Protein AF-A0AAW8NIT1-F1 (afdb_monomer)

Organism: Pseudarthrobacter oxydans (NCBI:txid1671)

InterPro domains:
  IPR025402 DNA mimic protein DMP19, C-terminal [PF14300] (41-161)

Foldseek 3Di:
DPPPAAAQEAAPVQLPDDLLSRLVRLLVLVVVLVVLVDDCSLHHLLSQLSNLLVVCVVQCVVQRVLSVVVPDPDCVVSLVSPLCNCVLLVVVVVNVLSVQLVVLQVPDDPVLNVQLNVVDDPVPDPDRDPSSVSRVVSSVVVVVVCVPGVVSNSSSCSSSPTPRYHYHHPVCSNVVSVVSSVPDPCSVVSVVVVVVVVVVD

Radius of gyration: 19.29 Å; Cα contacts (8 Å, |Δi|>4): 205; chains: 1; bounding box: 45×33×56 Å

Nearest PDB structures (foldseek):
  8dck-assembly1_B  TM=1.694E-01  e=2.704E+00  Escherichia coli CFT073

Sequence (201 aa):
MITSQQPVVLTSSSIDSTDEDVVEANVGIVDAMHAALLRTEEMSPVAVRSYYVDFYLAQALEGGFAQYVFTAFDRSETDTLVREGMAGMGAPAHLDLFNRAVEAFDDLSEEDEERYLDGGLDEDSEEIPDGVLRMEELDGEFEELLERENITALNAAWLRSQAELLVLDDEEVGAYIERRASMISDLQERQAQADTEMIGA

Structure (mmCIF, N/CA/C/O backbone):
data_AF-A0AAW8NIT1-F1
#
_entry.id   AF-A0AAW8NIT1-F1
#
loop_
_atom_site.group_PDB
_atom_site.id
_atom_site.type_symbol
_atom_site.label_atom_id
_atom_site.label_alt_id
_atom_site.label_comp_id
_atom_site.label_asym_id
_atom_site.label_entity_id
_atom_site.label_seq_id
_atom_site.pdbx_PDB_ins_code
_atom_site.Cartn_x
_atom_site.Cartn_y
_atom_site.Cartn_z
_atom_site.occupancy
_atom_site.B_iso_or_equiv
_atom_site.auth_seq_id
_atom_site.auth_comp_id
_atom_site.auth_asym_id
_atom_site.auth_atom_id
_atom_site.pdbx_PDB_model_num
ATOM 1 N N . MET A 1 1 ? 2.872 -11.991 26.328 1.00 34.69 1 MET A N 1
ATOM 2 C CA . MET A 1 1 ? 2.644 -11.386 25.004 1.00 34.69 1 MET A CA 1
ATOM 3 C C . MET A 1 1 ? 1.243 -11.753 24.582 1.00 34.69 1 MET A C 1
ATOM 5 O O . MET A 1 1 ? 0.981 -12.938 24.425 1.00 34.69 1 MET A O 1
ATOM 9 N N . ILE A 1 2 ? 0.332 -10.788 24.495 1.00 35.06 2 ILE A N 1
ATOM 10 C CA . ILE A 1 2 ? -0.936 -11.030 23.809 1.00 35.06 2 ILE A CA 1
ATOM 11 C C . ILE A 1 2 ?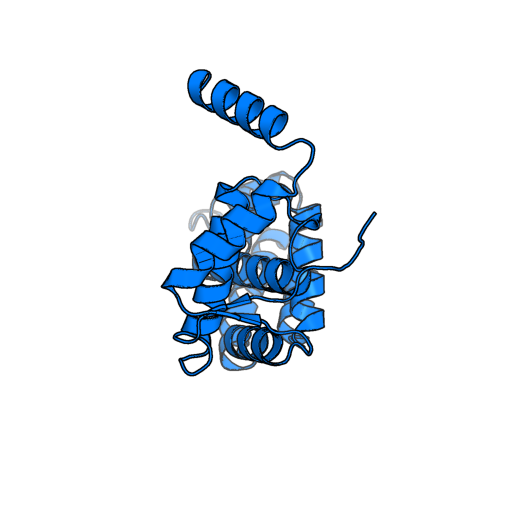 -0.644 -10.777 22.329 1.00 35.06 2 ILE A C 1
ATOM 13 O O . ILE A 1 2 ? -0.678 -9.648 21.864 1.00 35.06 2 ILE A O 1
ATOM 17 N N . THR A 1 3 ? -0.257 -11.837 21.625 1.00 44.44 3 THR A N 1
ATOM 18 C CA . THR A 1 3 ? -0.141 -11.904 20.162 1.00 44.44 3 THR A CA 1
ATOM 19 C C . THR A 1 3 ? -1.527 -12.108 19.544 1.00 44.44 3 THR A C 1
ATOM 21 O O . THR A 1 3 ? -1.753 -13.066 18.812 1.00 44.44 3 THR A O 1
ATOM 24 N N . SER A 1 4 ? -2.494 -11.253 19.884 1.00 53.34 4 SER A N 1
ATOM 25 C CA . SER A 1 4 ? -3.712 -11.132 19.081 1.00 53.34 4 SER A CA 1
ATOM 26 C C . SER A 1 4 ? -3.465 -9.989 18.107 1.00 53.34 4 SER A C 1
ATOM 28 O O . SER A 1 4 ? -3.447 -8.829 18.528 1.00 53.34 4 SER A O 1
ATOM 30 N N . GLN A 1 5 ? -3.202 -10.319 16.841 1.00 67.38 5 GLN A N 1
ATOM 31 C CA . GLN A 1 5 ? -3.161 -9.322 15.770 1.00 67.38 5 GLN A CA 1
ATOM 32 C C . GLN A 1 5 ? -4.441 -8.482 15.842 1.00 67.38 5 GLN A C 1
ATOM 34 O O . GLN A 1 5 ? -5.509 -9.013 16.157 1.00 67.38 5 GLN A O 1
ATOM 39 N N . GLN A 1 6 ? -4.323 -7.163 15.671 1.00 86.69 6 GLN A N 1
ATOM 40 C CA . GLN A 1 6 ? -5.506 -6.308 15.741 1.00 86.69 6 GLN A CA 1
ATOM 41 C C . GLN A 1 6 ? -6.478 -6.664 14.610 1.00 86.69 6 GLN A C 1
ATOM 43 O O . GLN A 1 6 ? -6.021 -7.044 13.529 1.00 86.69 6 GLN A O 1
ATOM 48 N N . PRO A 1 7 ? -7.795 -6.513 14.821 1.00 94.19 7 PRO A N 1
ATOM 49 C CA . PRO A 1 7 ? -8.739 -6.581 13.717 1.00 94.19 7 PRO A CA 1
ATOM 50 C C . PRO A 1 7 ? -8.492 -5.433 12.732 1.00 94.19 7 PRO A C 1
ATOM 52 O O . PRO A 1 7 ? -7.964 -4.382 13.106 1.00 94.19 7 PRO A O 1
ATOM 55 N N . VAL A 1 8 ? -8.914 -5.613 11.479 1.00 96.75 8 VAL A N 1
ATOM 56 C CA . VAL A 1 8 ? -9.143 -4.463 10.593 1.00 96.75 8 VAL A CA 1
ATOM 57 C C . VAL A 1 8 ? -10.265 -3.621 11.192 1.00 96.75 8 VAL A C 1
ATOM 59 O O . VAL A 1 8 ? -11.245 -4.171 11.698 1.00 96.75 8 VAL A O 1
ATOM 62 N N . VAL A 1 9 ? -10.100 -2.303 11.148 1.00 97.25 9 VAL A N 1
ATOM 63 C CA . VAL A 1 9 ? -11.102 -1.342 11.604 1.00 97.25 9 VAL A CA 1
ATOM 64 C C . VAL A 1 9 ? -11.568 -0.541 10.398 1.00 97.25 9 VAL A C 1
ATOM 66 O O . VAL A 1 9 ? -10.736 -0.031 9.658 1.00 97.25 9 VAL A O 1
ATOM 69 N N . LEU A 1 10 ? -12.880 -0.438 10.212 1.00 97.44 10 LEU A N 1
ATOM 70 C CA . LEU A 1 10 ? -13.512 0.454 9.239 1.00 97.44 10 LEU A CA 1
ATOM 71 C C . LEU A 1 10 ? -14.583 1.290 9.940 1.00 97.44 10 LEU A C 1
ATOM 73 O O . LEU A 1 10 ? -15.049 0.932 11.028 1.00 97.44 10 LEU A O 1
ATOM 77 N N . THR A 1 11 ? -14.987 2.390 9.313 1.00 96.25 11 THR A N 1
ATOM 78 C CA . THR A 1 11 ? -16.105 3.196 9.800 1.00 96.25 11 THR A CA 1
ATOM 79 C C . THR A 1 11 ? -17.434 2.660 9.273 1.00 96.25 11 THR A C 1
ATOM 81 O O . THR A 1 11 ? -17.515 2.072 8.191 1.00 96.25 11 THR A O 1
ATOM 84 N N . SER A 1 12 ? -18.506 2.868 10.035 1.00 94.62 12 SER A N 1
ATOM 85 C CA . SER A 1 12 ? -19.871 2.568 9.597 1.00 94.62 12 SER A CA 1
ATOM 86 C C . SER A 1 12 ? -20.264 3.389 8.363 1.00 94.62 12 SER A C 1
ATOM 88 O O . SER A 1 12 ? -21.031 2.907 7.533 1.00 94.62 12 SER A O 1
ATOM 90 N N . SER A 1 13 ? -19.689 4.584 8.200 1.00 93.12 13 SER A N 1
ATOM 91 C CA . SER A 1 13 ? -19.844 5.435 7.020 1.00 93.12 13 SER A CA 1
ATOM 92 C C . SER A 1 13 ? -19.165 4.877 5.763 1.00 93.12 13 SER A C 1
ATOM 94 O O . SER A 1 13 ? -19.733 4.999 4.679 1.00 93.12 13 SER A O 1
ATOM 96 N N . SER A 1 14 ? -17.994 4.238 5.883 1.00 93.12 14 SER A N 1
ATOM 97 C CA . SER A 1 14 ? -17.235 3.768 4.718 1.00 93.12 14 SER A CA 1
ATOM 98 C C . SER A 1 14 ? -17.672 2.394 4.228 1.00 93.12 14 SER A C 1
ATOM 100 O O . SER A 1 14 ? -17.696 2.159 3.023 1.00 93.12 14 SER A O 1
ATOM 102 N N . ILE A 1 15 ? -18.071 1.484 5.127 1.00 90.50 15 ILE A N 1
ATOM 103 C CA . ILE A 1 15 ? -18.313 0.078 4.764 1.00 90.50 15 ILE A CA 1
ATOM 104 C C . ILE A 1 15 ? -19.375 -0.105 3.668 1.00 90.50 15 ILE A C 1
ATOM 106 O O . ILE A 1 15 ? -19.212 -0.978 2.810 1.00 90.50 15 ILE A O 1
ATOM 110 N N . ASP A 1 16 ? -20.405 0.744 3.670 1.00 88.19 16 ASP A N 1
ATOM 111 C CA . ASP A 1 16 ? -21.512 0.746 2.705 1.00 88.19 16 ASP A CA 1
ATOM 112 C C . ASP A 1 16 ? -21.313 1.759 1.553 1.00 88.19 16 ASP A C 1
ATOM 114 O O . ASP A 1 16 ? -22.216 1.939 0.730 1.00 88.19 16 ASP A O 1
ATOM 118 N N . SER A 1 17 ? -20.155 2.426 1.490 1.00 94.81 17 SER A N 1
ATOM 119 C CA . SER A 1 17 ? -19.821 3.415 0.459 1.00 94.81 17 SER A CA 1
ATOM 120 C C . SER A 1 17 ? -19.031 2.808 -0.712 1.00 94.81 17 SER A C 1
ATOM 122 O O . SER A 1 17 ? -19.053 1.590 -0.923 1.00 94.81 17 SER A O 1
ATOM 124 N N . THR A 1 18 ? -18.379 3.645 -1.523 1.00 97.75 18 THR A N 1
ATOM 125 C CA . THR A 1 18 ? -17.564 3.209 -2.665 1.00 97.75 18 THR A CA 1
ATOM 126 C C . THR A 1 18 ? -16.330 2.417 -2.221 1.00 97.75 18 THR A C 1
ATOM 128 O O . THR A 1 18 ? -16.017 2.307 -1.034 1.00 97.75 18 THR A O 1
ATOM 131 N N . ASP A 1 19 ? -15.644 1.789 -3.175 1.00 98.19 19 ASP A N 1
ATOM 132 C CA . ASP A 1 19 ? -14.415 1.050 -2.878 1.00 98.19 19 ASP A CA 1
ATOM 133 C C . ASP A 1 19 ? -13.282 2.005 -2.481 1.00 98.19 19 ASP A C 1
ATOM 135 O O . ASP A 1 19 ? -12.541 1.716 -1.544 1.00 98.19 19 ASP A O 1
ATOM 139 N N . GLU A 1 20 ? -13.219 3.172 -3.125 1.00 97.69 20 GLU A N 1
ATOM 140 C CA . GLU A 1 20 ? -12.301 4.261 -2.793 1.00 97.69 20 GLU A CA 1
ATOM 141 C C . GLU A 1 20 ? -12.494 4.723 -1.344 1.00 97.69 20 GLU A C 1
ATOM 143 O O . GLU A 1 20 ? -11.532 4.742 -0.584 1.00 97.69 20 GLU A O 1
ATOM 148 N N . ASP A 1 21 ? -13.738 4.983 -0.925 1.00 98.12 21 ASP A N 1
ATOM 149 C CA . ASP A 1 21 ? -14.041 5.458 0.431 1.00 98.12 21 ASP A CA 1
ATOM 150 C C . ASP A 1 21 ? -13.643 4.434 1.511 1.00 98.12 21 ASP A C 1
ATOM 152 O O . ASP A 1 21 ? -13.265 4.801 2.626 1.00 98.12 21 ASP A O 1
ATOM 156 N N . VAL A 1 22 ? -13.715 3.130 1.213 1.00 98.50 22 VAL A N 1
ATOM 157 C CA . VAL A 1 22 ? -13.261 2.080 2.142 1.00 98.50 22 VAL A CA 1
ATOM 158 C C . VAL A 1 22 ? -11.749 2.059 2.279 1.00 98.50 22 VAL A C 1
ATOM 160 O O . VAL A 1 22 ? -11.244 1.927 3.399 1.00 98.50 22 VAL A O 1
ATOM 163 N N . VAL A 1 23 ? -11.031 2.166 1.162 1.00 98.50 23 VAL A N 1
ATOM 164 C CA . VAL A 1 23 ? -9.568 2.206 1.179 1.00 98.50 23 VAL A CA 1
ATOM 165 C C . VAL A 1 23 ? -9.094 3.485 1.870 1.00 98.50 23 VAL A C 1
ATOM 167 O O . VAL A 1 23 ? -8.280 3.394 2.788 1.00 98.50 23 VAL A O 1
ATOM 170 N N . GLU A 1 24 ? -9.685 4.638 1.546 1.00 98.12 24 GLU A N 1
ATOM 171 C CA . GLU A 1 24 ? -9.391 5.928 2.182 1.00 98.12 24 GLU A CA 1
ATOM 172 C C . GLU A 1 24 ? -9.663 5.889 3.694 1.00 98.12 24 GLU A C 1
ATOM 174 O O . GLU A 1 24 ? -8.841 6.345 4.490 1.00 98.12 24 GLU A O 1
ATOM 179 N N . ALA A 1 25 ? -10.765 5.267 4.129 1.00 98.12 25 ALA A N 1
ATOM 180 C CA . ALA A 1 25 ? -11.044 5.098 5.553 1.00 98.12 25 ALA A CA 1
ATOM 181 C C . ALA A 1 25 ? -9.978 4.245 6.260 1.00 98.12 25 ALA A C 1
ATOM 183 O O . ALA A 1 25 ? -9.544 4.593 7.361 1.00 98.12 25 ALA A O 1
ATOM 184 N N . ASN A 1 26 ? -9.526 3.146 5.643 1.00 98.50 26 ASN A N 1
ATOM 185 C CA . ASN A 1 26 ? -8.420 2.356 6.187 1.00 98.50 26 ASN A CA 1
ATOM 186 C C . ASN A 1 26 ? -7.129 3.185 6.259 1.00 98.50 26 ASN A C 1
ATOM 188 O O . ASN A 1 26 ? -6.435 3.128 7.276 1.00 98.50 26 ASN A O 1
ATOM 192 N N . VAL A 1 27 ? -6.832 3.973 5.221 1.00 98.38 27 VAL A N 1
ATOM 193 C CA . VAL A 1 27 ? -5.656 4.851 5.181 1.00 98.38 27 VAL A CA 1
ATOM 194 C C . VAL A 1 27 ? -5.683 5.858 6.323 1.00 98.38 27 VAL A C 1
ATOM 196 O O . VAL A 1 27 ? -4.758 5.884 7.134 1.00 98.38 27 VAL A O 1
ATOM 199 N N . GLY A 1 28 ? -6.791 6.584 6.483 1.00 98.19 28 GLY A N 1
ATOM 200 C CA . GLY A 1 28 ? -6.950 7.555 7.563 1.00 98.19 28 GLY A CA 1
ATOM 201 C C . GLY A 1 28 ? -6.832 6.935 8.960 1.00 98.19 28 GLY A C 1
ATOM 202 O O . GLY A 1 28 ? -6.268 7.547 9.868 1.00 98.19 28 GLY A O 1
ATOM 203 N N . ILE A 1 29 ? -7.310 5.700 9.148 1.00 98.25 29 ILE A N 1
ATOM 204 C CA . ILE A 1 29 ? -7.166 4.974 10.418 1.00 98.25 29 ILE A CA 1
ATOM 205 C C . ILE A 1 29 ? -5.703 4.591 10.676 1.00 98.25 29 ILE A C 1
ATOM 207 O O . ILE A 1 29 ? -5.221 4.781 11.795 1.00 98.25 29 ILE A O 1
ATOM 211 N N . VAL A 1 30 ? -4.994 4.056 9.677 1.00 97.94 30 VAL A N 1
A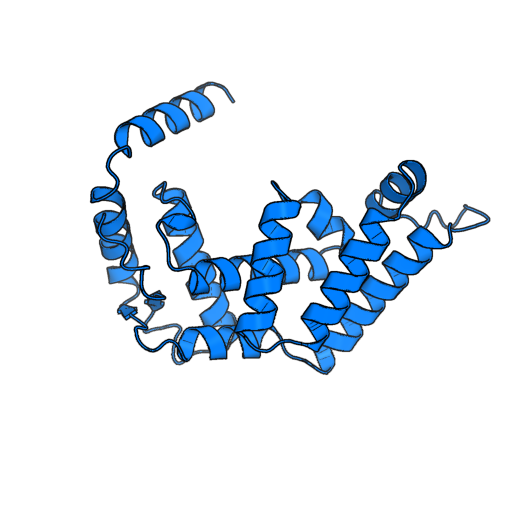TOM 212 C CA . VAL A 1 30 ? -3.577 3.677 9.803 1.00 97.94 30 VAL A CA 1
ATOM 213 C C . VAL A 1 30 ? -2.703 4.912 10.049 1.00 97.94 30 VAL A C 1
ATOM 215 O O . VAL A 1 30 ? -1.862 4.886 10.949 1.00 97.94 30 VAL A O 1
ATOM 218 N N . ASP A 1 31 ? -2.946 6.021 9.351 1.00 97.62 31 ASP A N 1
ATOM 219 C CA . ASP A 1 31 ? -2.255 7.294 9.593 1.00 97.62 31 ASP A CA 1
ATOM 220 C C . ASP A 1 31 ? -2.513 7.823 11.007 1.00 97.62 31 ASP A C 1
ATOM 222 O O . ASP A 1 31 ? -1.582 8.217 11.714 1.00 97.62 31 ASP A O 1
ATOM 226 N N . ALA A 1 32 ? -3.763 7.771 11.480 1.00 97.50 32 ALA A N 1
ATOM 227 C CA . ALA A 1 32 ? -4.097 8.168 12.845 1.00 97.50 32 ALA A CA 1
ATOM 228 C C . ALA A 1 32 ? -3.422 7.267 13.898 1.00 97.50 32 ALA A C 1
ATOM 230 O O . ALA A 1 32 ? -3.033 7.747 14.966 1.00 97.50 32 ALA A O 1
ATOM 231 N N . MET A 1 33 ? -3.237 5.973 13.611 1.00 96.50 33 MET A N 1
ATOM 232 C CA . MET A 1 33 ? -2.472 5.066 14.471 1.00 96.50 33 MET A CA 1
ATOM 233 C C . MET A 1 33 ? -0.980 5.423 14.502 1.00 96.50 33 MET A C 1
ATOM 235 O O . MET A 1 33 ? -0.401 5.463 15.590 1.00 96.50 33 MET A O 1
ATOM 239 N N . HIS A 1 34 ? -0.371 5.739 13.356 1.00 95.06 34 HIS A N 1
ATOM 240 C CA . HIS A 1 34 ? 1.013 6.223 13.301 1.00 95.06 34 HIS A CA 1
ATOM 241 C C . HIS A 1 34 ? 1.182 7.552 14.047 1.00 95.06 34 HIS A C 1
ATOM 243 O O . HIS A 1 34 ? 2.113 7.697 14.838 1.00 95.06 34 HIS A O 1
ATOM 249 N N . ALA A 1 35 ? 0.244 8.493 13.888 1.00 94.94 35 ALA A N 1
ATOM 250 C CA . ALA A 1 35 ? 0.231 9.752 14.636 1.00 94.94 35 ALA A CA 1
ATOM 251 C C . ALA A 1 35 ? 0.107 9.529 16.156 1.00 94.94 35 ALA A C 1
ATOM 253 O O . ALA A 1 35 ? 0.655 10.293 16.952 1.00 94.94 35 ALA A O 1
ATOM 254 N N . ALA A 1 36 ? -0.563 8.451 16.571 1.00 93.94 36 ALA A N 1
ATOM 255 C CA . ALA A 1 36 ? -0.624 7.992 17.958 1.00 93.94 36 ALA A CA 1
ATOM 256 C C . ALA A 1 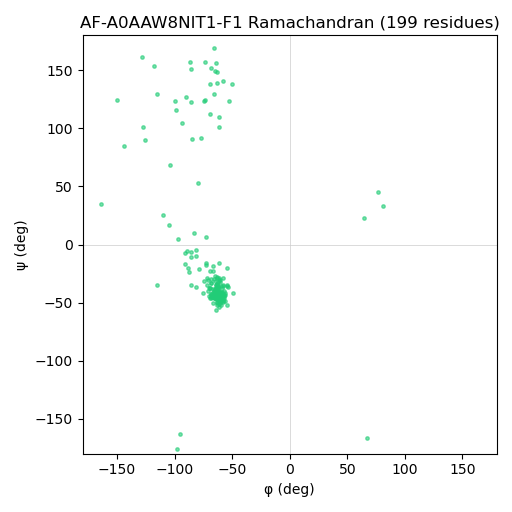36 ? 0.590 7.135 18.391 1.00 93.94 36 ALA A C 1
ATOM 258 O O . ALA A 1 36 ? 0.581 6.573 19.490 1.00 93.94 36 ALA A O 1
ATOM 259 N N . LEU A 1 37 ? 1.641 7.065 17.565 1.00 93.81 37 LEU A N 1
ATOM 260 C CA . LEU A 1 37 ? 2.910 6.361 17.792 1.00 93.81 37 LEU A CA 1
ATOM 261 C C . LEU A 1 37 ? 2.793 4.833 17.902 1.00 93.81 37 LEU A C 1
ATOM 263 O O . LEU A 1 37 ? 3.676 4.185 18.484 1.00 93.81 37 LEU A O 1
ATOM 267 N N . LEU A 1 38 ? 1.727 4.245 17.350 1.00 93.25 38 LEU A N 1
ATOM 268 C CA . LEU A 1 38 ? 1.685 2.804 17.118 1.00 93.25 38 LEU A CA 1
ATOM 269 C C . LEU A 1 38 ? 2.677 2.460 16.001 1.00 93.25 38 LEU A C 1
ATOM 271 O O . LEU A 1 38 ? 2.746 3.152 14.987 1.00 93.25 38 LEU A O 1
ATOM 275 N N . ARG A 1 39 ? 3.420 1.369 16.182 1.00 91.50 39 ARG A N 1
ATOM 276 C CA . ARG A 1 39 ? 4.243 0.778 15.120 1.00 91.50 39 ARG A CA 1
ATOM 277 C C . ARG A 1 39 ? 3.413 -0.191 14.286 1.00 91.50 39 ARG A C 1
ATOM 279 O O . ARG A 1 39 ? 2.436 -0.760 14.775 1.00 91.50 39 ARG A O 1
ATOM 286 N N . THR A 1 40 ? 3.850 -0.434 13.061 1.00 91.12 40 THR A N 1
ATOM 287 C CA . THR A 1 40 ? 3.222 -1.337 12.093 1.00 91.12 40 THR A CA 1
ATOM 288 C C . THR A 1 40 ? 2.897 -2.722 12.668 1.00 91.12 40 THR A C 1
ATOM 290 O O . THR A 1 40 ? 1.798 -3.241 12.469 1.00 91.12 40 THR A O 1
ATOM 293 N N . GLU A 1 41 ? 3.795 -3.312 13.463 1.00 90.56 41 GLU A N 1
ATOM 294 C CA . GLU A 1 41 ? 3.612 -4.647 14.060 1.00 90.56 41 GLU A CA 1
ATOM 295 C C . GLU A 1 41 ? 2.577 -4.663 15.189 1.00 90.56 41 GLU A C 1
ATOM 297 O O . GLU A 1 41 ? 2.105 -5.726 15.606 1.00 90.56 41 GLU A O 1
ATOM 302 N N . GLU A 1 42 ? 2.233 -3.487 15.710 1.00 92.12 42 GLU A N 1
ATOM 303 C CA . GLU A 1 42 ? 1.201 -3.319 16.719 1.00 92.12 42 GLU A CA 1
ATOM 304 C C . GLU A 1 42 ? -0.183 -3.193 16.084 1.00 92.12 42 GLU A C 1
ATOM 306 O O . GLU A 1 42 ? -1.154 -3.271 16.831 1.00 92.12 42 GLU A O 1
ATOM 311 N N . MET A 1 43 ? -0.300 -3.030 14.761 1.00 94.56 43 MET A N 1
ATOM 312 C CA . MET A 1 43 ? -1.554 -2.843 14.018 1.00 94.56 43 MET A CA 1
ATOM 313 C C . MET A 1 43 ? -2.072 -4.152 13.388 1.00 94.56 43 MET A C 1
ATOM 315 O O . MET A 1 43 ? -1.551 -5.243 13.627 1.00 94.56 43 MET A O 1
ATOM 319 N N . SER A 1 44 ? -3.160 -4.066 12.615 1.00 96.12 44 SER A N 1
ATOM 320 C CA . SER A 1 44 ? -3.632 -5.183 11.789 1.00 96.12 44 SER A CA 1
ATOM 321 C C . SER A 1 44 ? -2.712 -5.346 10.577 1.00 96.12 44 SER A C 1
ATOM 323 O O . SER A 1 44 ? -2.603 -4.401 9.792 1.00 96.12 44 SER A O 1
ATOM 325 N N . PRO A 1 45 ? -2.107 -6.527 10.343 1.00 96.50 45 PRO A N 1
ATOM 326 C CA . PRO A 1 45 ? -1.274 -6.737 9.160 1.00 96.50 45 PRO A CA 1
ATOM 327 C C . PRO A 1 45 ? -2.036 -6.544 7.847 1.00 96.50 45 PRO A C 1
ATOM 329 O O . PRO A 1 45 ? -1.453 -6.126 6.856 1.00 96.50 45 PRO A O 1
ATOM 332 N N . VAL A 1 46 ? -3.341 -6.836 7.823 1.00 97.88 46 VAL A N 1
ATOM 333 C CA . VAL A 1 46 ? -4.179 -6.606 6.637 1.00 97.88 46 VAL A CA 1
ATOM 334 C C . VAL A 1 46 ? -4.370 -5.110 6.391 1.00 97.88 46 VAL A C 1
ATOM 336 O O . VAL A 1 46 ? -4.178 -4.666 5.265 1.00 97.88 46 VAL A O 1
ATOM 339 N N . ALA A 1 47 ? -4.684 -4.334 7.435 1.00 98.06 47 ALA A N 1
ATOM 340 C CA . ALA A 1 47 ? -4.870 -2.883 7.318 1.00 98.06 47 ALA A CA 1
ATOM 341 C C . ALA A 1 47 ? -3.592 -2.186 6.832 1.00 98.06 47 ALA A C 1
ATOM 343 O O . ALA A 1 47 ? -3.634 -1.360 5.925 1.00 98.06 47 ALA A O 1
ATOM 344 N N . VAL A 1 48 ? -2.449 -2.587 7.393 1.00 98.19 48 VAL A N 1
ATOM 345 C CA . VAL A 1 48 ? -1.120 -2.110 6.995 1.00 98.19 48 VAL A CA 1
ATOM 346 C C . VAL A 1 48 ? -0.821 -2.449 5.537 1.00 98.19 48 VAL A C 1
ATOM 348 O O . VAL A 1 48 ? -0.431 -1.584 4.765 1.00 98.19 48 VAL A O 1
ATOM 351 N N . ARG A 1 49 ? -0.996 -3.705 5.121 1.00 98.69 49 ARG A N 1
ATOM 352 C CA . ARG A 1 49 ? -0.700 -4.102 3.737 1.00 98.69 49 ARG A CA 1
ATOM 353 C C . ARG A 1 49 ? -1.633 -3.417 2.738 1.00 98.69 49 ARG A C 1
ATOM 355 O O . ARG A 1 49 ? -1.182 -2.998 1.683 1.00 98.69 49 ARG A O 1
ATOM 362 N N . SER A 1 50 ? -2.911 -3.259 3.090 1.00 98.75 50 SER A N 1
ATOM 363 C CA . SER A 1 50 ? -3.865 -2.450 2.324 1.00 98.75 50 SER A CA 1
ATOM 364 C C .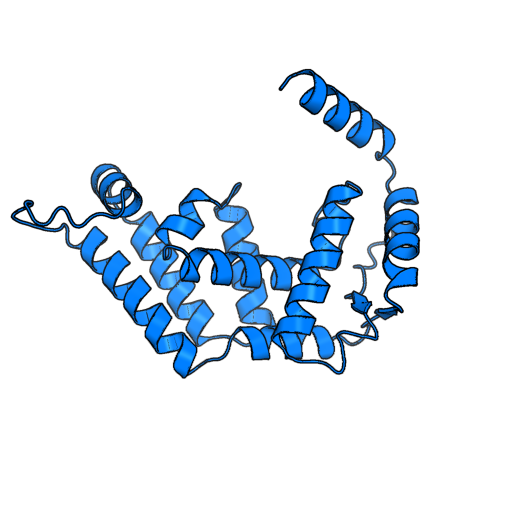 SER A 1 50 ? -3.387 -1.006 2.174 1.00 98.75 50 SER A C 1
ATOM 366 O O . SER A 1 50 ? -3.486 -0.462 1.079 1.00 98.75 50 SER A O 1
ATOM 368 N N . TYR A 1 51 ? -2.892 -0.400 3.257 1.00 98.62 51 TYR A N 1
ATOM 369 C CA . TYR A 1 51 ? -2.341 0.957 3.267 1.00 98.62 51 TYR A CA 1
ATOM 370 C C . TYR A 1 51 ? -1.147 1.086 2.321 1.00 98.62 51 TYR A C 1
ATOM 372 O O . TYR A 1 51 ? -1.117 1.988 1.497 1.00 98.62 51 TYR A O 1
ATOM 380 N N . TYR A 1 52 ? -0.194 0.153 2.374 1.00 98.62 52 TYR A N 1
ATOM 381 C CA . TYR A 1 52 ? 0.990 0.225 1.517 1.00 98.62 52 TYR A CA 1
ATOM 382 C C . TYR A 1 52 ? 0.696 -0.049 0.038 1.00 98.62 52 TYR A C 1
ATOM 384 O O . TYR A 1 52 ? 1.353 0.528 -0.823 1.00 98.62 52 TYR A O 1
ATOM 392 N N . VAL A 1 53 ? -0.301 -0.883 -0.277 1.00 98.75 53 VAL A N 1
ATOM 393 C CA . VAL A 1 53 ? -0.759 -1.047 -1.666 1.00 98.75 53 VAL A CA 1
ATOM 394 C C . VAL A 1 53 ? -1.407 0.235 -2.192 1.00 98.75 53 VAL A C 1
ATOM 396 O O . VAL A 1 53 ? -1.138 0.607 -3.331 1.00 98.75 53 VAL A O 1
ATOM 399 N N . ASP A 1 54 ? -2.213 0.923 -1.378 1.00 98.69 54 ASP A N 1
ATOM 400 C CA . ASP A 1 54 ? -2.785 2.224 -1.749 1.00 98.69 54 ASP A CA 1
ATOM 401 C C . ASP A 1 54 ? -1.702 3.302 -1.904 1.00 98.69 54 ASP A C 1
ATOM 403 O O . ASP A 1 54 ? -1.680 4.010 -2.905 1.00 98.69 54 ASP A O 1
ATOM 407 N N . PHE A 1 55 ? -0.728 3.343 -0.989 1.00 98.44 55 PHE A N 1
ATOM 408 C CA . PHE A 1 55 ? 0.455 4.196 -1.105 1.00 98.44 55 PHE A CA 1
ATOM 409 C C . PHE A 1 55 ? 1.189 3.971 -2.433 1.00 98.44 55 PHE A C 1
ATOM 411 O O . PHE A 1 55 ? 1.425 4.930 -3.165 1.00 98.44 55 PHE A O 1
ATOM 418 N N . TYR A 1 56 ? 1.512 2.717 -2.774 1.00 98.56 56 TYR A N 1
ATOM 419 C CA . TYR A 1 56 ? 2.158 2.388 -4.047 1.00 98.56 56 TYR A CA 1
ATOM 420 C C . TYR A 1 56 ? 1.321 2.862 -5.240 1.00 98.56 56 TYR A C 1
ATOM 422 O O . TYR A 1 56 ? 1.852 3.526 -6.126 1.00 98.56 56 TYR A O 1
ATOM 430 N N . LEU A 1 57 ? 0.017 2.566 -5.239 1.00 98.12 57 LEU A N 1
ATOM 431 C CA . LEU A 1 57 ? -0.906 2.984 -6.292 1.00 98.12 57 LEU A CA 1
ATOM 432 C C . LEU A 1 57 ? -0.922 4.509 -6.456 1.00 98.12 57 LEU A C 1
ATOM 434 O O . LEU A 1 57 ? -0.824 4.996 -7.578 1.00 98.12 57 LEU A O 1
ATOM 438 N N . ALA A 1 58 ? -1.008 5.257 -5.356 1.00 97.88 58 ALA A N 1
ATOM 439 C CA . ALA A 1 58 ? -1.011 6.714 -5.374 1.00 97.88 58 ALA A CA 1
ATOM 440 C C . ALA A 1 58 ? 0.296 7.283 -5.947 1.00 97.88 58 ALA A C 1
ATOM 442 O O . ALA A 1 58 ? 0.246 8.167 -6.799 1.00 97.88 58 ALA A O 1
ATOM 443 N N . GLN A 1 59 ? 1.453 6.748 -5.539 1.00 97.81 59 GLN A N 1
ATOM 444 C CA . GLN A 1 59 ? 2.745 7.192 -6.071 1.00 97.81 59 GLN A CA 1
ATOM 445 C C . GLN A 1 59 ? 2.903 6.851 -7.558 1.00 97.81 59 GLN A C 1
ATOM 447 O O . GLN A 1 59 ? 3.296 7.711 -8.344 1.00 97.81 59 GLN A O 1
ATOM 452 N N . ALA A 1 60 ? 2.541 5.628 -7.955 1.00 96.88 60 ALA A N 1
ATOM 453 C CA . ALA A 1 60 ? 2.614 5.188 -9.345 1.00 96.88 60 ALA A CA 1
ATOM 454 C C . ALA A 1 60 ? 1.705 6.018 -10.267 1.00 96.88 60 ALA A C 1
ATOM 456 O O . ALA A 1 60 ? 2.088 6.338 -11.387 1.00 96.88 60 ALA A O 1
ATOM 457 N N . LEU A 1 61 ? 0.527 6.427 -9.788 1.00 95.88 61 LEU A N 1
ATOM 458 C CA . LEU A 1 61 ? -0.368 7.323 -10.525 1.00 95.88 61 LEU A CA 1
ATOM 459 C C . LEU A 1 61 ? 0.141 8.770 -10.608 1.00 95.88 61 LEU A C 1
ATOM 461 O O . LEU A 1 61 ? -0.209 9.479 -11.549 1.00 95.88 61 LEU A O 1
ATOM 465 N N . GLU A 1 62 ? 0.908 9.232 -9.620 1.00 95.62 62 GLU A N 1
ATOM 466 C CA . GLU A 1 62 ? 1.423 10.605 -9.581 1.00 95.62 62 GLU A CA 1
ATOM 467 C C . GLU A 1 62 ? 2.675 10.789 -10.450 1.00 95.62 62 GLU A C 1
ATOM 469 O O . GLU A 1 62 ? 2.818 11.828 -11.097 1.00 95.62 62 GLU A O 1
ATOM 474 N N . GLY A 1 63 ? 3.558 9.789 -10.506 1.00 93.62 63 GLY A N 1
ATOM 475 C CA . GLY A 1 63 ? 4.808 9.887 -11.265 1.00 93.62 63 GLY A CA 1
ATOM 476 C C . GLY A 1 63 ? 5.491 8.550 -11.540 1.00 93.62 63 GLY A C 1
ATOM 477 O O . GLY A 1 63 ? 6.718 8.475 -11.512 1.00 93.62 63 GLY A O 1
ATOM 478 N N . GLY A 1 64 ? 4.707 7.493 -11.763 1.00 95.69 64 GLY A N 1
ATOM 479 C CA . GLY A 1 64 ? 5.219 6.171 -12.116 1.00 95.69 64 GLY A CA 1
ATOM 480 C C . GLY A 1 64 ? 6.002 5.494 -10.993 1.00 95.69 64 GLY A C 1
ATOM 481 O O . GLY A 1 64 ? 5.981 5.896 -9.821 1.00 95.69 64 GLY A O 1
ATOM 482 N N . PHE A 1 65 ? 6.715 4.429 -11.347 1.00 97.12 65 PHE A N 1
ATOM 483 C CA . PHE A 1 65 ? 7.537 3.691 -10.396 1.00 97.12 65 PHE A CA 1
ATOM 484 C C . PHE A 1 65 ? 8.680 4.550 -9.823 1.00 97.12 65 PHE A C 1
ATOM 486 O O . PHE A 1 65 ? 9.048 4.367 -8.661 1.00 97.12 65 PHE A O 1
ATOM 493 N N . ALA A 1 66 ? 9.177 5.544 -10.569 1.00 95.94 66 ALA A N 1
ATOM 494 C CA . ALA A 1 66 ? 10.151 6.529 -10.090 1.00 95.94 66 ALA A CA 1
ATOM 495 C C . ALA A 1 66 ? 9.659 7.286 -8.841 1.00 95.94 66 ALA A C 1
ATOM 497 O O . ALA A 1 66 ? 10.361 7.344 -7.828 1.00 95.94 66 ALA A O 1
ATOM 498 N N . GLN A 1 67 ? 8.425 7.803 -8.873 1.00 96.56 67 GLN A N 1
ATOM 499 C CA . GLN A 1 67 ? 7.815 8.500 -7.736 1.00 96.56 67 GLN A CA 1
ATOM 500 C C . GLN A 1 67 ? 7.651 7.577 -6.518 1.00 96.56 67 GLN A C 1
ATOM 502 O O . GLN A 1 67 ? 7.858 8.000 -5.378 1.00 96.56 67 GLN A O 1
ATOM 507 N N . TYR A 1 68 ? 7.326 6.300 -6.743 1.00 98.00 68 TYR A N 1
ATOM 508 C CA . TYR A 1 68 ? 7.274 5.300 -5.675 1.00 98.00 68 TYR A CA 1
ATOM 509 C C . TYR A 1 68 ? 8.645 5.078 -5.025 1.00 98.00 68 TYR A C 1
ATOM 511 O O . TYR A 1 68 ? 8.753 5.143 -3.799 1.00 98.00 68 TYR A O 1
ATOM 519 N N . VAL A 1 69 ? 9.689 4.853 -5.830 1.00 96.38 69 VAL A N 1
ATOM 520 C CA . VAL A 1 69 ? 11.057 4.640 -5.336 1.00 96.38 69 VAL A CA 1
ATOM 521 C C . VAL A 1 69 ? 11.542 5.839 -4.527 1.00 96.38 69 VAL A C 1
ATOM 523 O O . VAL A 1 69 ? 12.116 5.655 -3.455 1.00 96.38 69 VAL A O 1
ATOM 526 N N . PHE A 1 70 ? 11.287 7.055 -5.012 1.00 94.12 70 PHE A N 1
ATOM 527 C CA . PHE A 1 70 ? 11.715 8.278 -4.342 1.00 94.12 70 PHE A CA 1
ATOM 528 C C . PHE A 1 70 ? 11.030 8.477 -2.980 1.00 94.12 70 PHE A C 1
ATOM 530 O O . PHE A 1 70 ? 11.658 8.931 -2.022 1.00 94.12 70 PHE A O 1
ATOM 537 N N . THR A 1 71 ? 9.743 8.135 -2.881 1.00 94.94 71 THR A N 1
ATOM 538 C CA . THR A 1 71 ? 8.939 8.385 -1.674 1.00 94.94 71 THR A CA 1
ATOM 539 C C . THR A 1 71 ? 9.034 7.259 -0.637 1.00 94.94 71 THR A C 1
ATOM 541 O O . THR A 1 71 ? 8.803 7.489 0.553 1.00 94.94 71 THR A O 1
ATOM 544 N N . ALA A 1 72 ? 9.371 6.033 -1.043 1.00 94.75 72 ALA A N 1
ATOM 545 C CA . ALA A 1 72 ? 9.460 4.895 -0.133 1.00 94.75 72 ALA A CA 1
ATOM 546 C C . ALA A 1 72 ? 10.649 5.030 0.843 1.00 94.75 72 ALA A C 1
ATOM 548 O O . ALA A 1 72 ? 11.809 4.931 0.455 1.00 94.75 72 ALA A O 1
ATOM 549 N N . PHE A 1 73 ? 10.366 5.206 2.140 1.00 86.69 73 PHE A N 1
ATOM 550 C CA . PHE A 1 73 ? 11.395 5.409 3.173 1.00 86.69 73 PHE A CA 1
ATOM 551 C C . PHE A 1 73 ? 12.333 4.199 3.358 1.00 86.69 73 PHE A C 1
ATOM 553 O O . PHE A 1 73 ? 13.551 4.359 3.409 1.00 86.69 73 PHE A O 1
ATOM 560 N N . ASP A 1 74 ? 11.770 2.989 3.442 1.00 92.25 74 ASP A N 1
ATOM 561 C CA . ASP A 1 74 ? 12.499 1.715 3.388 1.00 92.25 74 ASP A CA 1
ATOM 562 C C . ASP A 1 74 ? 11.873 0.871 2.277 1.00 92.25 74 ASP A C 1
ATOM 564 O O . ASP A 1 74 ? 10.893 0.152 2.498 1.00 92.25 74 ASP A O 1
ATOM 568 N N . ARG A 1 75 ? 12.391 1.010 1.051 1.00 94.38 75 ARG A N 1
ATOM 569 C CA . ARG A 1 75 ? 11.834 0.338 -0.131 1.00 94.38 75 ARG A CA 1
ATOM 570 C C . ARG A 1 75 ? 11.802 -1.183 0.024 1.00 94.38 75 ARG A C 1
ATOM 572 O O . ARG A 1 75 ? 10.835 -1.802 -0.388 1.00 94.38 75 ARG A O 1
ATOM 579 N N . SER A 1 76 ? 12.788 -1.793 0.680 1.00 94.94 76 SER A N 1
ATOM 580 C CA . SER A 1 76 ? 12.824 -3.253 0.857 1.00 94.94 76 SER A CA 1
ATOM 581 C C . SER A 1 76 ? 11.666 -3.755 1.730 1.00 94.94 76 SER A C 1
ATOM 583 O O . SER A 1 76 ? 10.964 -4.717 1.383 1.00 94.94 76 SER A O 1
ATOM 585 N N . GLU A 1 77 ? 11.429 -3.083 2.859 1.00 95.56 77 GLU A N 1
ATOM 586 C CA . GLU A 1 77 ? 10.296 -3.397 3.731 1.00 95.56 77 GLU A CA 1
ATOM 587 C C . GLU A 1 77 ? 8.959 -3.030 3.068 1.00 95.56 77 GLU A C 1
ATOM 589 O O . GLU A 1 77 ? 8.027 -3.840 3.055 1.00 95.56 77 GLU A O 1
ATOM 594 N N . THR A 1 78 ? 8.889 -1.854 2.441 1.00 97.31 78 THR A N 1
ATOM 595 C CA . THR A 1 78 ? 7.693 -1.356 1.746 1.00 97.31 78 THR A CA 1
ATOM 596 C C . THR A 1 78 ? 7.281 -2.297 0.614 1.00 97.31 78 THR A C 1
ATOM 598 O O . THR A 1 78 ? 6.130 -2.731 0.574 1.00 97.31 78 THR A O 1
ATOM 601 N N . ASP A 1 79 ? 8.219 -2.726 -0.235 1.00 98.50 79 ASP A N 1
ATOM 602 C CA . ASP A 1 79 ? 7.966 -3.680 -1.315 1.00 98.50 79 ASP A CA 1
ATOM 603 C C . ASP A 1 79 ? 7.412 -5.004 -0.779 1.00 98.50 79 ASP A C 1
ATOM 605 O O . ASP A 1 79 ? 6.561 -5.640 -1.403 1.00 98.50 79 ASP A O 1
ATOM 609 N N . THR A 1 80 ? 7.904 -5.459 0.378 1.00 98.38 80 THR A N 1
ATOM 610 C CA . THR A 1 80 ? 7.405 -6.683 1.013 1.00 98.38 80 THR A CA 1
ATOM 611 C C . THR A 1 80 ? 5.938 -6.522 1.406 1.00 98.38 80 THR A C 1
ATOM 613 O O . THR A 1 80 ? 5.122 -7.395 1.100 1.00 98.38 80 THR A O 1
ATOM 616 N N . LEU A 1 81 ? 5.576 -5.393 2.018 1.00 98.38 81 LEU A N 1
ATOM 617 C CA . LEU A 1 81 ? 4.199 -5.095 2.415 1.00 98.38 81 LEU A CA 1
ATOM 618 C C . LEU A 1 81 ? 3.270 -4.935 1.203 1.00 98.38 81 LEU A C 1
ATOM 620 O O . LEU A 1 81 ? 2.160 -5.473 1.225 1.00 98.38 81 LEU A O 1
ATOM 624 N N . VAL A 1 82 ? 3.739 -4.287 0.130 1.00 98.69 82 VAL A N 1
ATOM 625 C CA . VAL A 1 82 ? 3.014 -4.169 -1.146 1.00 98.69 82 VAL A CA 1
ATOM 626 C C . VAL A 1 82 ? 2.756 -5.552 -1.749 1.00 98.69 82 VAL A C 1
ATOM 628 O O . VAL A 1 82 ? 1.606 -5.891 -2.037 1.00 98.69 82 VAL A O 1
ATOM 631 N N . ARG A 1 83 ? 3.786 -6.406 -1.863 1.00 98.81 83 ARG A N 1
ATOM 632 C CA . ARG A 1 83 ? 3.645 -7.771 -2.408 1.00 98.81 83 ARG A CA 1
ATOM 633 C C . ARG A 1 83 ? 2.670 -8.617 -1.603 1.00 98.81 83 ARG A C 1
ATOM 635 O O . ARG A 1 83 ? 1.800 -9.276 -2.172 1.00 98.81 83 ARG A O 1
ATOM 642 N N . GLU A 1 84 ? 2.814 -8.619 -0.279 1.00 98.69 84 GLU A N 1
ATOM 643 C CA . GLU A 1 84 ? 1.923 -9.369 0.607 1.00 98.69 84 GLU A CA 1
ATOM 644 C C . GLU A 1 84 ? 0.484 -8.841 0.549 1.00 98.69 84 GLU A C 1
ATOM 646 O O . GLU A 1 84 ? -0.458 -9.633 0.633 1.00 98.69 84 GLU A O 1
ATOM 651 N N . GLY A 1 85 ? 0.306 -7.528 0.380 1.00 98.69 85 GLY A N 1
ATOM 652 C CA . GLY A 1 85 ? -0.991 -6.895 0.171 1.00 98.69 85 GLY A CA 1
ATOM 653 C C . GLY A 1 85 ? -1.645 -7.332 -1.132 1.00 98.69 85 GLY A C 1
ATOM 654 O O . GLY A 1 85 ? -2.740 -7.891 -1.093 1.00 98.69 85 GLY A O 1
ATOM 655 N N . MET A 1 86 ? -0.961 -7.160 -2.267 1.00 98.75 86 MET A N 1
ATOM 656 C CA . MET A 1 86 ? -1.467 -7.565 -3.584 1.00 98.75 86 MET A CA 1
ATOM 657 C C . MET A 1 86 ? -1.790 -9.064 -3.632 1.00 98.75 86 MET A C 1
ATOM 659 O O . MET A 1 86 ? -2.849 -9.465 -4.119 1.00 98.75 86 MET A O 1
ATOM 663 N N . ALA A 1 87 ? -0.925 -9.906 -3.055 1.00 98.81 87 ALA A N 1
ATOM 664 C CA . ALA A 1 87 ? -1.187 -11.337 -2.930 1.00 98.81 87 ALA A CA 1
ATOM 665 C C . ALA A 1 87 ? -2.415 -11.626 -2.049 1.00 98.81 87 ALA A C 1
ATOM 667 O O . ALA A 1 87 ? -3.237 -12.477 -2.393 1.00 98.81 87 ALA A O 1
ATOM 668 N N . GLY A 1 88 ? -2.548 -10.922 -0.921 1.00 98.19 88 GLY A N 1
ATOM 669 C CA . GLY A 1 88 ? -3.637 -11.093 0.038 1.00 98.19 88 GLY A CA 1
ATOM 670 C C . GLY A 1 88 ? -5.008 -10.699 -0.513 1.00 98.19 88 GLY A C 1
ATOM 671 O O . GLY A 1 88 ? -5.974 -11.432 -0.295 1.00 98.19 88 GLY A O 1
ATOM 672 N N . MET A 1 89 ? -5.085 -9.591 -1.254 1.00 98.31 89 MET A N 1
ATOM 673 C CA . MET A 1 89 ? -6.324 -9.117 -1.886 1.00 98.31 89 MET A CA 1
ATOM 674 C C . MET A 1 89 ? -6.656 -9.827 -3.204 1.00 98.31 89 MET A C 1
ATOM 676 O O . MET A 1 89 ? -7.758 -9.676 -3.725 1.00 98.31 89 MET A O 1
ATOM 680 N N . GLY A 1 90 ? -5.724 -10.627 -3.732 1.00 98.44 90 GLY A N 1
ATOM 681 C CA . GLY A 1 90 ? -5.914 -11.361 -4.977 1.00 98.44 90 GLY A CA 1
ATOM 682 C C . GLY A 1 90 ? -5.787 -10.484 -6.222 1.00 98.44 90 GLY A C 1
ATOM 683 O O . GLY A 1 90 ? -6.601 -10.631 -7.129 1.00 98.44 90 GLY A O 1
ATOM 684 N N . ALA A 1 91 ? -4.762 -9.626 -6.269 1.00 98.56 91 ALA A N 1
ATOM 685 C CA . ALA A 1 91 ? -4.369 -8.806 -7.422 1.00 98.56 91 ALA A CA 1
ATOM 686 C C . ALA A 1 91 ? -3.118 -9.391 -8.123 1.00 98.56 91 ALA A C 1
ATOM 688 O O . ALA A 1 91 ? -2.015 -8.853 -7.995 1.00 98.56 91 ALA A O 1
ATOM 689 N N . PRO A 1 92 ? -3.221 -10.566 -8.777 1.00 98.31 92 PRO A N 1
ATOM 690 C CA . PRO A 1 92 ? -2.063 -11.268 -9.318 1.00 98.31 92 PRO A CA 1
ATOM 691 C C . PRO A 1 92 ? -1.400 -10.545 -10.492 1.00 98.31 92 PRO A C 1
ATOM 693 O O . PRO A 1 92 ? -0.198 -10.722 -10.676 1.00 98.31 92 PRO A O 1
ATOM 696 N N . ALA A 1 93 ? -2.146 -9.781 -11.297 1.00 98.50 93 ALA A N 1
ATOM 697 C CA . ALA A 1 93 ? -1.562 -9.090 -12.440 1.00 98.50 93 ALA A CA 1
ATOM 698 C C . ALA A 1 93 ? -0.752 -7.870 -11.983 1.00 98.50 93 ALA A C 1
ATOM 700 O O . ALA A 1 93 ? 0.372 -7.686 -12.445 1.00 98.50 93 ALA A O 1
ATOM 701 N N . HIS A 1 94 ? -1.269 -7.108 -11.013 1.00 98.50 94 HIS A N 1
ATOM 702 C CA . HIS A 1 94 ? -0.512 -6.017 -10.388 1.00 98.50 94 HIS A CA 1
ATOM 703 C C . HIS A 1 94 ? 0.711 -6.536 -9.636 1.00 98.50 94 HIS A C 1
ATOM 705 O O . HIS A 1 94 ? 1.784 -5.951 -9.742 1.00 98.50 94 HIS A O 1
ATOM 711 N N . LEU A 1 95 ? 0.595 -7.679 -8.949 1.00 98.81 95 LEU A N 1
ATOM 712 C CA . LEU A 1 95 ? 1.737 -8.307 -8.282 1.00 98.81 95 LEU A CA 1
ATOM 713 C C . LEU A 1 95 ? 2.839 -8.723 -9.269 1.00 98.81 95 LEU A C 1
ATOM 715 O O . LEU A 1 95 ? 4.021 -8.542 -8.979 1.00 98.81 95 LEU A O 1
ATOM 719 N N . ASP A 1 96 ? 2.474 -9.307 -10.413 1.00 98.75 96 ASP A N 1
ATOM 720 C CA . ASP A 1 96 ? 3.434 -9.666 -11.464 1.00 98.75 96 ASP A CA 1
ATOM 721 C C . ASP A 1 96 ? 4.152 -8.426 -12.007 1.00 98.75 96 ASP A C 1
ATOM 723 O O . ASP A 1 96 ? 5.383 -8.395 -12.045 1.00 98.75 96 ASP A O 1
ATOM 727 N N . LEU A 1 97 ? 3.390 -7.384 -12.350 1.00 98.75 97 LEU A N 1
ATOM 728 C CA . LEU A 1 97 ? 3.943 -6.138 -12.866 1.00 98.75 97 LEU A CA 1
ATOM 729 C C . LEU A 1 97 ? 4.866 -5.455 -11.848 1.00 98.75 97 LEU A C 1
ATOM 731 O O . LEU A 1 97 ? 5.984 -5.089 -12.201 1.00 98.75 97 LEU A O 1
ATOM 735 N N . PHE A 1 98 ? 4.448 -5.367 -10.583 1.00 98.75 98 PHE A N 1
ATOM 736 C CA . PHE A 1 98 ? 5.259 -4.803 -9.504 1.00 98.75 98 PHE A CA 1
ATOM 737 C C . PHE A 1 98 ? 6.594 -5.538 -9.346 1.00 98.75 98 PHE A C 1
ATOM 739 O O . PHE A 1 98 ? 7.643 -4.911 -9.228 1.00 98.75 98 PHE A O 1
ATOM 746 N N . ASN A 1 99 ? 6.586 -6.875 -9.392 1.00 98.81 99 ASN A N 1
ATOM 747 C CA . ASN A 1 99 ? 7.821 -7.655 -9.301 1.00 98.81 99 ASN A CA 1
ATOM 748 C C . ASN A 1 99 ? 8.757 -7.398 -10.485 1.00 98.81 99 ASN A C 1
ATOM 750 O O . ASN A 1 99 ? 9.961 -7.279 -10.278 1.00 98.81 99 ASN A O 1
ATOM 754 N N . ARG A 1 100 ? 8.209 -7.282 -11.699 1.00 98.69 100 ARG A N 1
ATOM 755 C CA . ARG A 1 100 ? 8.984 -6.959 -12.903 1.00 98.69 100 ARG A CA 1
ATOM 756 C C . ARG A 1 100 ? 9.564 -5.546 -12.851 1.00 98.69 100 ARG A C 1
ATOM 758 O O . ARG A 1 100 ? 10.686 -5.363 -13.300 1.00 98.69 100 ARG A O 1
ATOM 765 N N . ALA A 1 101 ? 8.824 -4.577 -12.311 1.00 98.44 101 ALA A N 1
ATOM 766 C CA . ALA A 1 101 ? 9.301 -3.209 -12.103 1.00 98.44 101 ALA A CA 1
ATOM 767 C C . ALA A 1 101 ? 10.413 -3.143 -11.055 1.00 98.44 101 ALA A C 1
ATOM 769 O O . ALA A 1 101 ? 11.440 -2.523 -11.302 1.00 98.44 101 ALA A O 1
ATOM 770 N N . VAL A 1 102 ? 10.263 -3.849 -9.927 1.00 98.50 102 VAL A N 1
ATOM 771 C CA . VAL A 1 102 ? 11.333 -3.950 -8.926 1.00 98.50 102 VAL A CA 1
ATOM 772 C C . VAL A 1 102 ? 12.584 -4.601 -9.516 1.00 98.50 102 VAL A C 1
ATOM 774 O O . VAL A 1 102 ? 13.662 -4.045 -9.362 1.00 98.50 102 VAL A O 1
ATOM 777 N N . GLU A 1 103 ? 12.448 -5.734 -10.212 1.00 98.44 103 GLU A N 1
ATOM 778 C CA . GLU A 1 103 ? 13.581 -6.428 -10.843 1.00 98.44 103 GLU A CA 1
ATOM 779 C C . GLU A 1 103 ? 14.266 -5.550 -11.898 1.00 98.44 103 GLU A C 1
ATOM 781 O O . GLU A 1 103 ? 15.484 -5.416 -11.878 1.00 98.44 103 GLU A O 1
ATOM 786 N N . ALA A 1 104 ? 13.493 -4.905 -12.777 1.00 98.06 104 ALA A N 1
ATOM 787 C CA . ALA A 1 104 ? 14.039 -4.028 -13.807 1.00 98.06 104 ALA A CA 1
ATOM 788 C C . ALA A 1 104 ? 14.770 -2.818 -13.214 1.00 98.06 104 ALA A C 1
ATOM 790 O O . ALA A 1 104 ? 15.838 -2.470 -13.709 1.00 98.06 104 ALA A O 1
ATOM 791 N N . PHE A 1 105 ? 14.223 -2.214 -12.155 1.00 97.50 105 PHE A N 1
ATOM 792 C CA . PHE A 1 105 ? 14.853 -1.094 -11.463 1.00 97.50 105 PHE A CA 1
ATOM 793 C C . PHE A 1 105 ? 16.141 -1.521 -10.746 1.00 97.50 105 PHE A C 1
ATOM 795 O O . PHE A 1 105 ? 17.160 -0.852 -10.864 1.00 97.50 105 PHE A O 1
ATOM 802 N N . ASP A 1 106 ? 16.119 -2.654 -10.038 1.00 97.19 106 ASP A N 1
ATOM 803 C CA . ASP A 1 106 ? 17.278 -3.165 -9.290 1.00 97.19 106 ASP A CA 1
ATOM 804 C C . ASP A 1 106 ? 18.439 -3.596 -10.209 1.00 97.19 106 ASP A C 1
ATOM 806 O O . ASP A 1 106 ? 19.590 -3.648 -9.769 1.00 97.19 106 ASP A O 1
ATOM 810 N N . ASP A 1 107 ? 18.142 -3.906 -11.475 1.00 97.38 107 ASP A N 1
ATOM 811 C CA . ASP A 1 107 ? 19.121 -4.251 -12.509 1.00 97.38 107 ASP A CA 1
ATOM 812 C C . ASP A 1 107 ? 19.711 -3.020 -13.234 1.00 97.38 107 ASP A C 1
ATOM 814 O O . ASP A 1 107 ? 20.640 -3.177 -14.039 1.00 97.38 107 ASP A O 1
ATOM 818 N N . LEU A 1 108 ? 19.206 -1.805 -12.977 1.00 96.50 108 LEU A N 1
ATOM 819 C CA . LEU A 1 108 ? 19.750 -0.580 -13.567 1.00 96.50 108 LEU A CA 1
ATOM 820 C C . LEU A 1 108 ? 21.182 -0.316 -13.091 1.00 96.50 108 LEU A C 1
ATOM 822 O O . LEU A 1 108 ? 21.590 -0.648 -11.976 1.00 96.50 108 LEU A O 1
ATOM 826 N N . SER A 1 109 ? 21.970 0.323 -13.957 1.00 95.56 109 SER A N 1
ATOM 827 C CA . SER A 1 109 ? 23.218 0.940 -13.518 1.00 95.56 109 SER A CA 1
ATOM 828 C C . SER A 1 109 ? 22.925 2.220 -12.730 1.00 95.56 109 SER A C 1
ATOM 830 O O . SER A 1 109 ? 21.891 2.841 -12.943 1.00 95.56 109 S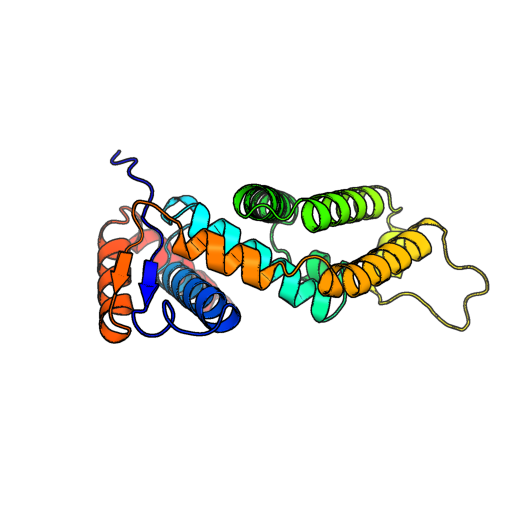ER A O 1
ATOM 832 N N . GLU A 1 110 ? 23.851 2.662 -11.873 1.00 94.19 110 GLU A N 1
ATOM 833 C CA . GLU A 1 110 ? 23.690 3.922 -11.119 1.00 94.19 110 GLU A CA 1
ATOM 834 C C . GLU A 1 110 ? 23.404 5.129 -12.043 1.00 94.19 110 GLU A C 1
ATOM 836 O O . GLU A 1 110 ? 22.636 6.015 -11.683 1.00 94.19 110 GLU A O 1
ATOM 841 N N . GLU A 1 111 ? 23.990 5.152 -13.249 1.00 91.69 111 GLU A N 1
ATOM 842 C CA . GLU A 1 111 ? 23.762 6.207 -14.252 1.00 91.69 111 GLU A CA 1
ATOM 843 C C . GLU A 1 111 ? 22.356 6.125 -14.870 1.00 91.69 111 GLU A C 1
ATOM 845 O O . GLU A 1 111 ? 21.706 7.150 -15.074 1.00 91.69 111 GLU A O 1
ATOM 850 N N . ASP A 1 112 ? 21.873 4.912 -15.149 1.00 92.62 112 ASP A N 1
ATOM 851 C CA . ASP A 1 112 ? 20.527 4.703 -15.690 1.00 92.62 112 ASP A CA 1
ATOM 852 C C . ASP A 1 112 ? 19.445 4.960 -14.633 1.00 92.62 112 ASP A C 1
ATOM 854 O O . ASP A 1 112 ? 18.382 5.480 -14.964 1.00 92.62 112 ASP A O 1
ATOM 858 N N . GLU A 1 113 ? 19.722 4.634 -13.367 1.00 94.00 113 GLU A N 1
ATOM 859 C CA . GLU A 1 113 ? 18.855 4.941 -12.229 1.00 94.00 113 GLU A CA 1
ATOM 860 C C . GLU A 1 113 ? 18.675 6.455 -12.079 1.00 94.00 113 GLU A C 1
ATOM 862 O O . GLU A 1 113 ? 17.541 6.930 -12.093 1.00 94.00 113 GLU A O 1
ATOM 867 N N . GLU A 1 114 ? 19.771 7.223 -12.006 1.00 91.56 114 GLU A N 1
ATOM 868 C CA . GLU A 1 114 ? 19.717 8.693 -11.936 1.00 91.56 114 GLU A CA 1
ATOM 869 C C . GLU A 1 114 ? 18.942 9.262 -13.131 1.00 91.56 114 GLU A C 1
ATOM 871 O O . GLU A 1 114 ? 18.056 10.100 -12.963 1.00 91.56 114 GLU A O 1
ATOM 876 N N . ARG A 1 115 ? 19.200 8.736 -14.336 1.00 90.00 115 ARG A N 1
ATOM 877 C CA . ARG A 1 115 ? 18.504 9.158 -15.553 1.00 90.00 115 ARG A CA 1
ATOM 878 C C . ARG A 1 115 ? 17.000 8.892 -15.493 1.00 90.00 115 ARG A C 1
ATOM 880 O O . ARG A 1 115 ? 16.236 9.771 -15.878 1.00 90.00 115 ARG A O 1
ATOM 887 N N . TYR A 1 116 ? 16.572 7.709 -15.054 1.00 91.56 116 TYR A N 1
ATOM 888 C CA . TYR A 1 116 ? 15.152 7.375 -14.925 1.00 91.56 116 TYR A CA 1
ATOM 889 C C . TYR A 1 116 ? 14.475 8.236 -13.848 1.00 91.56 116 TYR A C 1
ATOM 891 O O . TYR A 1 116 ? 13.426 8.827 -14.104 1.00 91.56 116 TYR A O 1
ATOM 899 N N . LEU A 1 117 ? 15.104 8.382 -12.677 1.00 91.50 117 LEU A N 1
ATOM 900 C CA . LEU A 1 117 ? 14.558 9.150 -11.553 1.00 91.50 117 LEU A CA 1
ATOM 901 C C . LEU A 1 117 ? 14.442 10.655 -11.838 1.00 91.50 117 LEU A C 1
ATOM 903 O O . LEU A 1 117 ? 13.520 11.294 -11.334 1.00 91.50 117 LEU A O 1
ATOM 907 N N . ASP A 1 118 ? 15.307 11.215 -12.684 1.00 87.31 118 ASP A N 1
ATOM 908 C CA . ASP A 1 118 ? 15.197 12.602 -13.155 1.00 87.31 118 ASP A CA 1
ATOM 909 C C . ASP A 1 118 ? 14.048 12.815 -14.176 1.00 87.31 118 ASP A C 1
ATOM 911 O O . ASP A 1 118 ? 13.890 13.913 -14.719 1.00 87.31 118 ASP A O 1
ATOM 915 N N . GLY A 1 119 ? 13.214 11.792 -14.424 1.00 76.00 119 GLY A N 1
ATOM 916 C CA . GLY A 1 119 ? 12.089 11.822 -15.370 1.00 76.00 119 GLY A CA 1
ATOM 917 C C . GLY A 1 119 ? 12.534 11.607 -16.816 1.00 76.00 119 GLY A C 1
ATOM 918 O O . GLY A 1 119 ? 12.016 12.235 -17.742 1.00 76.00 119 GLY A O 1
ATOM 919 N N . GLY A 1 120 ? 13.578 10.797 -16.991 1.00 62.53 120 GLY A N 1
ATOM 920 C CA . GLY A 1 120 ? 14.425 10.775 -18.169 1.00 62.53 120 GLY A CA 1
ATOM 921 C C . GLY A 1 120 ? 13.738 10.419 -19.477 1.00 62.53 120 GLY A C 1
ATOM 922 O O . GLY A 1 120 ? 13.698 9.259 -19.858 1.00 62.53 120 GLY A O 1
ATOM 923 N N . LEU A 1 121 ? 13.449 11.452 -20.264 1.00 58.34 121 LEU A N 1
ATOM 924 C CA . LEU A 1 121 ? 13.661 11.500 -21.708 1.00 58.34 121 LEU A CA 1
ATOM 925 C C . LEU A 1 121 ? 14.075 12.932 -22.061 1.00 58.34 121 LEU A C 1
ATOM 927 O O . LEU A 1 121 ? 13.241 13.754 -22.434 1.00 58.34 121 LEU A O 1
ATOM 931 N N . ASP A 1 122 ? 15.363 13.264 -21.940 1.00 58.22 122 ASP A N 1
ATOM 932 C CA . ASP A 1 122 ? 15.859 14.484 -22.583 1.00 58.22 122 ASP A CA 1
ATOM 933 C C . ASP A 1 122 ? 15.629 14.302 -24.092 1.00 58.22 122 ASP A C 1
ATOM 935 O O . ASP A 1 122 ? 16.286 13.466 -24.720 1.00 58.22 122 ASP A O 1
ATOM 939 N N . GLU A 1 123 ? 14.683 15.050 -24.677 1.00 55.59 123 GLU A N 1
ATOM 940 C CA . GLU A 1 123 ? 14.341 14.982 -26.112 1.00 55.59 123 GLU A CA 1
ATOM 941 C C . GLU A 1 123 ? 15.578 15.200 -27.014 1.00 55.59 123 GLU A C 1
ATOM 943 O O . GLU A 1 123 ? 15.589 14.802 -28.179 1.00 55.59 123 GLU A O 1
ATOM 948 N N . ASP A 1 124 ? 16.632 15.803 -26.452 1.00 58.22 124 ASP A N 1
ATOM 949 C CA . ASP A 1 124 ? 17.915 16.098 -27.086 1.00 58.22 124 ASP A CA 1
ATOM 950 C C . ASP A 1 124 ? 18.962 14.965 -26.967 1.00 58.22 124 ASP A C 1
ATOM 952 O O . ASP A 1 124 ? 20.049 15.071 -27.545 1.00 58.22 124 ASP A O 1
ATOM 956 N N . SER A 1 125 ? 18.683 13.879 -26.233 1.00 63.59 125 SER A N 1
ATOM 957 C CA . SER A 1 125 ? 19.601 12.739 -26.113 1.00 63.59 125 SER A CA 1
ATOM 958 C C . SER A 1 125 ? 19.412 11.755 -27.271 1.00 63.59 125 SER A C 1
ATOM 960 O O . SER A 1 125 ? 18.317 11.244 -27.492 1.00 63.59 125 SER A O 1
ATOM 962 N N . GLU A 1 126 ? 20.485 11.483 -28.016 1.00 63.91 126 GLU A N 1
ATOM 963 C CA . GLU A 1 126 ? 20.439 10.647 -29.227 1.00 63.91 126 GLU A CA 1
ATOM 964 C C . GLU A 1 126 ? 20.112 9.161 -28.958 1.00 63.91 126 GLU A C 1
ATOM 966 O O . GLU A 1 126 ? 19.704 8.467 -29.891 1.00 63.91 126 GLU A O 1
ATOM 971 N N . GLU A 1 127 ? 20.260 8.666 -27.721 1.00 78.31 127 GLU A N 1
ATOM 972 C CA . GLU A 1 127 ? 20.016 7.262 -27.363 1.00 78.31 127 GLU A CA 1
ATOM 973 C C . GLU A 1 127 ? 19.534 7.136 -25.906 1.00 78.31 127 GLU A C 1
ATOM 975 O O . GLU A 1 127 ? 20.186 7.616 -24.978 1.00 78.31 127 GLU A O 1
ATOM 980 N N . ILE A 1 128 ? 18.374 6.503 -25.712 1.00 81.94 128 ILE A N 1
ATOM 981 C CA . ILE A 1 128 ? 17.823 6.178 -24.391 1.00 81.94 128 ILE A CA 1
ATOM 982 C C . ILE A 1 128 ? 18.357 4.791 -24.018 1.00 81.94 128 ILE A C 1
ATOM 984 O O . ILE A 1 128 ? 18.196 3.873 -24.825 1.00 81.94 128 ILE A O 1
ATOM 988 N N . PRO A 1 129 ? 18.981 4.610 -22.842 1.00 89.06 129 PRO A N 1
ATOM 989 C CA . PRO A 1 129 ? 19.446 3.297 -22.408 1.00 89.06 129 PRO A CA 1
ATOM 990 C C . PRO A 1 129 ? 18.303 2.277 -22.347 1.00 89.06 129 PRO A C 1
ATOM 992 O O . PRO A 1 129 ? 17.209 2.596 -21.881 1.00 89.06 129 PRO A O 1
ATOM 995 N N . ASP A 1 130 ? 18.569 1.033 -22.763 1.00 91.62 130 ASP A N 1
ATOM 996 C CA . ASP A 1 130 ? 17.563 -0.043 -22.799 1.00 91.62 130 ASP A CA 1
ATOM 997 C C . ASP A 1 130 ? 16.878 -0.258 -21.434 1.00 91.62 130 ASP A C 1
ATOM 999 O O . ASP A 1 130 ? 15.685 -0.549 -21.382 1.00 91.62 130 ASP A O 1
ATOM 1003 N N . GLY A 1 131 ? 17.615 -0.096 -20.326 1.00 92.88 131 GLY A N 1
ATOM 1004 C CA . GLY A 1 131 ? 17.073 -0.212 -18.968 1.00 92.88 131 GLY A CA 1
ATOM 1005 C C . GLY A 1 131 ? 16.058 0.884 -18.630 1.00 92.88 131 GLY A C 1
ATOM 1006 O O . GLY A 1 131 ? 14.980 0.583 -18.126 1.00 92.88 131 GLY A O 1
ATOM 1007 N N . VAL A 1 132 ? 16.359 2.140 -18.980 1.00 92.94 132 VAL A N 1
ATOM 1008 C CA . VAL A 1 132 ? 15.440 3.277 -18.783 1.00 92.94 132 VAL A CA 1
ATOM 1009 C C . VAL A 1 132 ? 14.197 3.105 -19.650 1.00 92.94 132 VAL A C 1
ATOM 1011 O O . VAL A 1 132 ? 13.081 3.210 -19.152 1.00 92.94 132 VAL A O 1
ATOM 1014 N N . LEU A 1 133 ? 14.374 2.738 -20.926 1.00 92.81 133 LEU A N 1
ATOM 1015 C CA . LEU A 1 133 ? 13.250 2.444 -21.817 1.00 92.81 133 LEU A CA 1
ATOM 1016 C C . LEU A 1 133 ? 12.357 1.332 -21.250 1.00 92.81 133 LEU A C 1
ATOM 1018 O O . LEU A 1 133 ? 11.134 1.418 -21.328 1.00 92.81 133 LEU A O 1
ATOM 1022 N N . ARG A 1 134 ? 12.956 0.299 -20.646 1.00 95.62 134 ARG A N 1
ATOM 1023 C CA . ARG A 1 134 ? 12.203 -0.790 -20.025 1.00 95.62 134 ARG A CA 1
ATOM 1024 C C . ARG A 1 134 ? 11.362 -0.325 -18.832 1.00 95.62 134 ARG A C 1
ATOM 1026 O O . ARG A 1 134 ? 10.260 -0.845 -18.661 1.00 95.62 134 ARG A O 1
ATOM 1033 N N . MET A 1 135 ? 11.854 0.611 -18.022 1.00 96.62 135 MET A N 1
ATOM 1034 C CA . MET A 1 135 ? 11.071 1.184 -16.921 1.00 96.62 135 MET A CA 1
ATOM 1035 C C . MET A 1 135 ? 9.866 1.976 -17.439 1.00 96.62 135 MET A C 1
ATOM 1037 O O . MET A 1 135 ? 8.750 1.727 -16.992 1.00 96.62 135 MET A O 1
ATOM 1041 N N . GLU A 1 136 ? 10.062 2.819 -18.455 1.00 93.31 136 GLU A N 1
ATOM 1042 C CA . GLU A 1 136 ? 8.977 3.575 -19.104 1.00 93.31 136 GLU A CA 1
ATOM 1043 C C . GLU A 1 136 ? 7.903 2.651 -19.708 1.00 93.31 136 GLU A C 1
ATOM 1045 O O . GLU A 1 136 ? 6.702 2.890 -19.586 1.00 93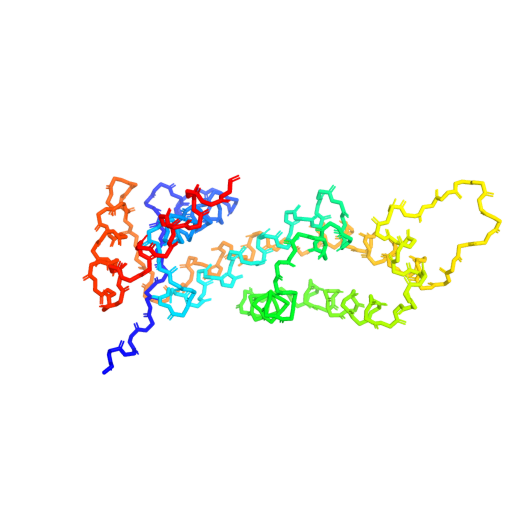.31 136 GLU A O 1
ATOM 1050 N N . GLU A 1 137 ? 8.316 1.543 -20.333 1.00 95.75 137 GLU A N 1
ATOM 1051 C CA . GLU A 1 137 ? 7.380 0.529 -20.831 1.00 95.75 137 GLU A CA 1
ATOM 1052 C C . GLU A 1 137 ? 6.557 -0.107 -19.702 1.00 95.75 137 GLU A C 1
ATOM 1054 O O . GLU A 1 137 ? 5.371 -0.374 -19.887 1.00 95.75 137 GLU A O 1
ATOM 1059 N N . LEU A 1 138 ? 7.167 -0.362 -18.540 1.00 97.88 138 LEU A N 1
ATOM 1060 C CA . LEU A 1 138 ? 6.485 -0.941 -17.380 1.00 97.88 138 LEU A CA 1
ATOM 1061 C C . LEU A 1 138 ? 5.498 0.041 -16.738 1.00 97.88 138 LEU A C 1
ATOM 1063 O O . LEU A 1 138 ? 4.411 -0.385 -16.345 1.00 97.88 138 LEU A O 1
ATOM 1067 N N . ASP A 1 139 ? 5.837 1.330 -16.686 1.00 95.88 139 ASP A N 1
ATOM 1068 C CA . ASP A 1 139 ? 4.913 2.389 -16.266 1.00 95.88 139 ASP A CA 1
ATOM 1069 C C . ASP A 1 139 ? 3.724 2.500 -17.241 1.00 95.88 139 ASP A C 1
ATOM 1071 O O . ASP A 1 139 ? 2.570 2.575 -16.818 1.00 95.88 139 ASP A O 1
ATOM 1075 N N . GLY A 1 140 ? 3.962 2.374 -18.551 1.00 95.75 140 GLY A N 1
ATOM 1076 C CA . GLY A 1 140 ? 2.884 2.283 -19.543 1.00 95.75 140 GLY A CA 1
ATOM 1077 C C . GLY A 1 140 ? 2.005 1.032 -19.382 1.00 95.75 140 GLY A C 1
ATOM 1078 O O . GLY A 1 140 ? 0.776 1.113 -19.444 1.00 95.75 140 GLY A O 1
ATOM 1079 N N . GLU A 1 141 ? 2.607 -0.136 -19.123 1.00 97.75 141 GLU A N 1
ATOM 1080 C CA . GLU A 1 141 ? 1.868 -1.374 -18.825 1.00 97.75 141 GLU A CA 1
ATOM 1081 C C . GLU A 1 141 ? 0.989 -1.232 -17.566 1.00 97.75 141 GLU A C 1
ATOM 1083 O O . GLU A 1 141 ? -0.086 -1.838 -17.500 1.00 97.75 141 GLU A O 1
ATOM 1088 N N . PHE A 1 142 ? 1.415 -0.436 -16.578 1.00 97.25 142 PHE A N 1
ATOM 1089 C CA . PHE A 1 142 ? 0.643 -0.160 -15.365 1.00 97.25 142 PHE A CA 1
ATOM 1090 C C . PHE A 1 142 ? -0.655 0.589 -15.673 1.00 97.25 142 PHE A C 1
ATOM 1092 O O . PHE A 1 142 ? -1.722 0.167 -15.218 1.00 97.25 142 PHE A O 1
ATOM 1099 N N . GLU A 1 143 ? -0.593 1.641 -16.494 1.00 92.50 143 GLU A N 1
ATOM 1100 C CA . GLU A 1 143 ? -1.779 2.400 -16.904 1.00 92.50 143 GLU A CA 1
ATOM 1101 C C . GLU A 1 143 ? -2.807 1.512 -17.623 1.00 92.50 143 GLU A C 1
ATOM 1103 O O . GLU A 1 143 ? -3.997 1.535 -17.298 1.00 92.50 143 GLU A O 1
ATOM 1108 N N . GLU A 1 144 ? -2.352 0.661 -18.550 1.00 95.62 144 GLU A N 1
ATOM 1109 C CA . GLU A 1 144 ? -3.223 -0.292 -19.250 1.00 95.62 144 GLU A CA 1
ATOM 1110 C C . GLU A 1 144 ? -3.836 -1.333 -18.298 1.00 95.62 144 GLU A C 1
ATOM 1112 O O . GLU A 1 144 ? -4.973 -1.789 -18.485 1.00 95.62 144 GLU A O 1
ATOM 1117 N N . LEU A 1 145 ? -3.085 -1.747 -17.275 1.00 97.38 145 LEU A N 1
ATOM 1118 C CA . LEU A 1 145 ? -3.527 -2.762 -16.329 1.00 97.38 145 LEU A CA 1
ATOM 1119 C C . LEU A 1 145 ? -4.673 -2.268 -15.435 1.00 97.38 145 LEU A C 1
ATOM 1121 O O . LEU A 1 145 ? -5.568 -3.061 -15.117 1.00 97.38 145 LEU A O 1
ATOM 1125 N N . LEU A 1 146 ? -4.706 -0.977 -15.092 1.00 93.56 146 LEU A N 1
ATOM 1126 C CA . LEU A 1 146 ? -5.794 -0.371 -14.311 1.00 93.56 146 LEU A CA 1
ATOM 1127 C C . LEU A 1 146 ? -7.170 -0.541 -14.976 1.00 93.56 146 LEU A C 1
ATOM 1129 O O . LEU A 1 146 ? -8.181 -0.666 -14.283 1.00 93.56 146 LEU A O 1
ATOM 1133 N N . GLU A 1 147 ? -7.227 -0.631 -16.309 1.00 92.62 147 GLU A N 1
ATOM 1134 C CA . GLU A 1 147 ? -8.477 -0.879 -17.040 1.00 92.62 147 GLU A CA 1
ATOM 1135 C C . GLU A 1 147 ? -8.991 -2.326 -16.899 1.00 92.62 147 GLU A C 1
ATOM 1137 O O . GLU A 1 147 ? -10.153 -2.619 -17.200 1.00 92.62 147 GLU A O 1
ATOM 1142 N N . ARG A 1 148 ? -8.128 -3.259 -16.475 1.00 95.38 148 ARG A N 1
ATOM 1143 C CA . ARG A 1 148 ? -8.377 -4.711 -16.521 1.00 95.38 148 ARG A CA 1
ATOM 1144 C C . ARG A 1 148 ? -8.447 -5.355 -15.143 1.00 95.38 148 ARG A C 1
ATOM 1146 O O . ARG A 1 148 ? -9.221 -6.296 -14.962 1.00 95.38 148 ARG A O 1
ATOM 1153 N N . GLU A 1 149 ? -7.651 -4.871 -14.196 1.00 97.62 149 GLU A N 1
ATOM 1154 C CA . GLU A 1 149 ? -7.629 -5.316 -12.805 1.00 97.62 149 GLU A CA 1
ATOM 1155 C C . GLU A 1 149 ? -7.781 -4.094 -11.893 1.00 97.62 149 GLU A C 1
ATOM 1157 O O . GLU A 1 149 ? -6.837 -3.338 -11.668 1.00 97.62 149 GLU A O 1
ATOM 1162 N N . ASN A 1 150 ? -8.996 -3.893 -11.372 1.00 97.31 150 ASN A N 1
ATOM 1163 C CA . ASN A 1 150 ? -9.286 -2.793 -10.456 1.00 97.31 150 ASN A CA 1
ATOM 1164 C C . ASN A 1 150 ? -8.756 -3.134 -9.054 1.00 97.31 150 ASN A C 1
ATOM 1166 O O . ASN A 1 150 ? -9.443 -3.767 -8.247 1.00 97.31 150 ASN A O 1
ATOM 1170 N N . ILE A 1 151 ? -7.514 -2.730 -8.789 1.00 97.88 151 ILE A N 1
ATOM 1171 C CA . ILE A 1 151 ? -6.821 -2.998 -7.528 1.00 97.88 151 ILE A CA 1
ATOM 1172 C C . ILE A 1 151 ? -7.506 -2.334 -6.327 1.00 97.88 151 ILE A C 1
ATOM 1174 O O . ILE A 1 151 ? -7.574 -2.949 -5.266 1.00 97.88 151 ILE A O 1
ATOM 1178 N N . THR A 1 152 ? -8.104 -1.150 -6.490 1.00 98.25 152 THR A N 1
ATOM 1179 C CA . THR A 1 152 ? -8.854 -0.467 -5.422 1.00 98.25 152 THR A CA 1
ATOM 1180 C C . THR A 1 152 ? -10.076 -1.279 -4.997 1.00 98.25 152 THR A C 1
ATOM 1182 O O . THR A 1 152 ? -10.286 -1.506 -3.806 1.00 98.25 152 THR A O 1
ATOM 1185 N N . ALA A 1 153 ? -10.832 -1.816 -5.959 1.00 98.44 153 ALA A N 1
ATOM 1186 C CA . ALA A 1 153 ? -11.973 -2.688 -5.681 1.00 98.44 153 ALA A CA 1
ATOM 1187 C C . ALA A 1 153 ? -11.555 -3.998 -4.992 1.00 98.44 153 ALA A C 1
ATOM 1189 O O . ALA A 1 153 ? -12.218 -4.454 -4.055 1.00 98.44 153 ALA A O 1
ATOM 1190 N N . LEU A 1 154 ? -10.436 -4.600 -5.418 1.00 98.75 154 LEU A N 1
ATOM 1191 C CA . L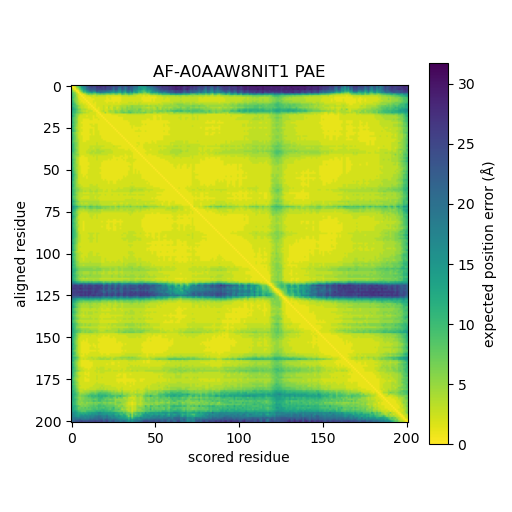EU A 1 154 ? -9.874 -5.786 -4.763 1.00 98.75 154 LEU A CA 1
ATOM 1192 C C . LEU A 1 154 ? -9.452 -5.481 -3.321 1.00 98.75 154 LEU A C 1
ATOM 1194 O O . LEU A 1 154 ? -9.766 -6.256 -2.414 1.00 98.75 154 LEU A O 1
ATOM 1198 N N . ASN A 1 155 ? -8.807 -4.337 -3.095 1.00 98.69 155 ASN A N 1
ATOM 1199 C CA . ASN A 1 155 ? -8.369 -3.898 -1.776 1.00 98.69 155 ASN A CA 1
ATOM 1200 C C . ASN A 1 155 ? -9.563 -3.674 -0.830 1.00 98.69 155 ASN A C 1
ATOM 1202 O O . ASN A 1 155 ? -9.630 -4.255 0.257 1.00 98.69 155 ASN A O 1
ATOM 1206 N N . ALA A 1 156 ? -10.578 -2.934 -1.283 1.00 98.69 156 ALA A N 1
ATOM 1207 C CA . ALA A 1 156 ? -11.801 -2.700 -0.521 1.00 98.69 156 ALA A CA 1
ATOM 1208 C C . ALA A 1 156 ? -12.542 -4.007 -0.193 1.00 98.69 156 ALA A C 1
ATOM 1210 O O . ALA A 1 156 ? -12.972 -4.226 0.944 1.00 98.69 156 ALA A O 1
ATOM 1211 N N . ALA A 1 157 ? -12.671 -4.917 -1.165 1.00 98.50 157 ALA A N 1
ATOM 1212 C CA . ALA A 1 157 ? -13.273 -6.229 -0.943 1.00 98.50 157 ALA A CA 1
ATOM 1213 C C . ALA A 1 157 ? -12.485 -7.050 0.090 1.00 98.50 157 ALA A C 1
ATOM 1215 O O . ALA A 1 157 ? -13.084 -7.695 0.957 1.00 98.50 157 ALA A O 1
ATOM 1216 N N . TRP A 1 158 ? -11.153 -6.995 0.042 1.00 98.56 158 TRP A N 1
ATOM 1217 C CA . TRP A 1 158 ? -10.294 -7.679 0.998 1.00 98.56 158 TRP A CA 1
ATOM 1218 C C . TRP A 1 158 ? -10.491 -7.151 2.420 1.00 98.56 158 TRP A C 1
ATOM 1220 O O . TRP A 1 158 ? -10.728 -7.958 3.324 1.00 98.56 158 TRP A O 1
ATOM 1230 N N . LEU A 1 159 ? -10.504 -5.829 2.612 1.00 98.44 159 LEU A N 1
ATOM 1231 C CA . LEU A 1 159 ? -10.787 -5.187 3.902 1.00 98.44 159 LEU A CA 1
ATOM 1232 C C . LEU A 1 159 ? -12.165 -5.584 4.456 1.00 98.44 159 LEU A C 1
ATOM 1234 O O . LEU A 1 159 ? -12.270 -6.020 5.605 1.00 98.44 159 LEU A O 1
ATOM 1238 N N . ARG A 1 160 ? -13.220 -5.517 3.631 1.00 97.94 160 ARG A N 1
ATOM 1239 C CA . ARG A 1 160 ? -14.592 -5.883 4.037 1.00 97.94 160 ARG A CA 1
ATOM 1240 C C . ARG A 1 160 ? -14.743 -7.370 4.380 1.00 97.94 160 ARG A C 1
ATOM 1242 O O . ARG A 1 160 ? -15.619 -7.738 5.158 1.00 97.94 160 ARG A O 1
ATOM 1249 N N . SER A 1 161 ? -13.915 -8.237 3.797 1.00 96.81 161 SER A N 1
ATOM 1250 C CA . SER A 1 161 ? -14.031 -9.695 3.953 1.00 96.81 161 SER A CA 1
ATOM 1251 C C . SER A 1 161 ? -13.413 -10.260 5.238 1.00 96.81 161 SER A C 1
ATOM 1253 O O . SER A 1 161 ? -13.534 -11.462 5.496 1.00 96.81 161 SER A O 1
ATOM 1255 N N . GLN A 1 162 ? -12.743 -9.432 6.045 1.00 96.31 162 GLN A N 1
ATOM 1256 C CA . GLN A 1 162 ? -12.024 -9.914 7.221 1.00 96.31 162 GLN A CA 1
ATOM 1257 C C . GLN A 1 162 ? -12.972 -10.495 8.276 1.00 96.31 162 GLN A C 1
ATOM 1259 O O . GLN A 1 162 ? -13.935 -9.860 8.698 1.00 96.31 162 GLN A O 1
ATOM 1264 N N . ALA A 1 163 ? -12.666 -11.707 8.749 1.00 91.94 163 ALA A N 1
ATOM 1265 C CA . ALA A 1 163 ? -13.533 -12.451 9.669 1.00 91.94 163 ALA A CA 1
ATOM 1266 C C . ALA A 1 163 ? -13.742 -11.753 11.025 1.00 91.94 163 ALA A C 1
ATOM 1268 O O . ALA A 1 163 ? -14.775 -11.946 11.662 1.00 91.94 163 ALA A O 1
ATOM 1269 N N . GLU A 1 164 ? -12.767 -10.954 11.459 1.00 92.31 164 GLU A N 1
ATOM 1270 C CA . GLU A 1 164 ? -12.805 -10.187 12.708 1.00 92.31 164 GLU A CA 1
ATOM 1271 C C . GLU A 1 164 ? -12.928 -8.677 12.449 1.00 92.31 164 GLU A C 1
ATOM 1273 O O . GLU A 1 164 ? -12.501 -7.888 13.285 1.00 92.31 164 GLU A O 1
ATOM 1278 N N . LEU A 1 165 ? -13.482 -8.260 11.300 1.00 96.06 165 LEU A N 1
ATOM 1279 C CA . LEU A 1 165 ? -13.687 -6.846 10.975 1.00 96.06 165 LEU A CA 1
ATOM 1280 C C . LEU A 1 165 ? -14.441 -6.124 12.104 1.00 96.06 165 LEU A C 1
ATOM 1282 O O . LEU A 1 165 ? -15.552 -6.507 12.479 1.00 96.06 165 LEU A O 1
ATOM 1286 N N . LEU A 1 166 ? -13.833 -5.058 12.622 1.00 97.31 166 LEU A N 1
ATOM 1287 C CA . LEU A 1 166 ? -14.436 -4.167 13.600 1.00 97.31 166 LEU A CA 1
ATOM 1288 C C . LEU A 1 166 ? -14.975 -2.931 12.878 1.00 97.31 166 LEU A C 1
ATOM 1290 O O . LEU A 1 166 ? -14.211 -2.151 12.319 1.00 97.31 166 LEU A O 1
ATOM 1294 N N . VAL A 1 167 ? -16.290 -2.748 12.917 1.00 97.31 167 VAL A N 1
ATOM 1295 C CA . VAL A 1 167 ? -16.945 -1.549 12.387 1.00 97.31 167 VAL A CA 1
ATOM 1296 C C . VAL A 1 167 ? -17.250 -0.618 13.551 1.00 97.31 167 VAL A C 1
ATOM 1298 O O . VAL A 1 167 ? -17.901 -1.037 14.510 1.00 97.31 167 VAL A O 1
ATOM 1301 N N . LEU A 1 168 ? -16.752 0.612 13.472 1.00 97.06 168 LEU A N 1
ATOM 1302 C CA . LEU A 1 168 ? -16.950 1.660 14.472 1.00 97.06 168 LEU A CA 1
ATOM 1303 C C . LEU A 1 168 ? -17.697 2.837 13.855 1.00 97.06 168 LEU A C 1
ATOM 1305 O O . LEU A 1 168 ? -17.568 3.085 12.658 1.00 97.06 168 LEU A O 1
ATOM 1309 N N . ASP A 1 169 ? -18.425 3.600 14.660 1.00 96.44 169 ASP A N 1
ATOM 1310 C CA . ASP A 1 169 ? -18.855 4.921 14.205 1.00 96.44 169 ASP A CA 1
ATOM 1311 C C . ASP A 1 169 ? -17.638 5.853 14.075 1.00 96.44 169 ASP A C 1
ATOM 1313 O O . ASP A 1 169 ? -16.646 5.699 14.794 1.00 96.44 169 ASP A O 1
ATOM 1317 N N . ASP A 1 170 ? -17.697 6.840 13.176 1.00 92.69 170 ASP A N 1
ATOM 1318 C CA . ASP A 1 170 ? -16.584 7.769 12.922 1.00 92.69 170 ASP A CA 1
ATOM 1319 C C . ASP A 1 170 ? -16.085 8.449 14.214 1.00 92.69 170 ASP A C 1
ATOM 1321 O O . ASP A 1 170 ? -14.884 8.618 14.426 1.00 92.69 170 ASP A O 1
ATOM 1325 N N . GLU A 1 171 ? -17.004 8.772 15.130 1.00 94.62 171 GLU A N 1
ATOM 1326 C CA . GLU A 1 171 ? -16.699 9.379 16.433 1.00 94.62 171 GLU A CA 1
ATOM 1327 C C . GLU A 1 171 ? -15.977 8.417 17.402 1.00 94.62 171 GLU A C 1
ATOM 1329 O O . GLU A 1 171 ? -15.294 8.858 18.330 1.00 94.62 171 GLU A O 1
ATOM 1334 N N . GLU A 1 172 ? -16.103 7.102 17.206 1.00 96.81 172 GLU A N 1
ATOM 1335 C CA . GLU A 1 172 ? -15.532 6.076 18.085 1.00 96.81 172 GLU A CA 1
ATOM 1336 C C . GLU A 1 172 ? -14.094 5.689 17.706 1.00 96.81 172 GLU A C 1
ATOM 1338 O O . GLU A 1 172 ? -13.353 5.175 18.554 1.00 96.81 172 GLU A O 1
ATOM 1343 N N . VAL A 1 173 ? -13.667 5.969 16.467 1.00 96.31 173 VAL A N 1
ATOM 1344 C CA . VAL A 1 173 ? -12.326 5.630 15.957 1.00 96.31 173 VAL A CA 1
ATOM 1345 C C . VAL A 1 173 ? -11.224 6.243 16.824 1.00 96.31 173 VAL A C 1
ATOM 1347 O O . VAL A 1 173 ? -10.293 5.544 17.228 1.00 96.31 173 VAL A O 1
ATOM 1350 N N . GLY A 1 174 ? -11.348 7.524 17.186 1.00 96.31 174 GLY A N 1
ATOM 1351 C CA . GLY A 1 174 ? -10.353 8.207 18.021 1.00 96.31 174 GLY A CA 1
ATOM 1352 C C . GLY A 1 174 ? -10.190 7.546 19.393 1.00 96.31 174 GLY A C 1
ATOM 1353 O O . GLY A 1 174 ? -9.081 7.198 19.799 1.00 96.31 174 GLY A O 1
ATOM 1354 N N . ALA A 1 175 ? -11.305 7.269 20.076 1.00 96.50 175 ALA A N 1
ATOM 1355 C CA . ALA A 1 175 ? -11.293 6.606 21.381 1.00 96.50 175 ALA A CA 1
ATOM 1356 C C . ALA A 1 175 ? -10.754 5.164 21.309 1.00 96.50 175 ALA A C 1
ATOM 1358 O O . ALA A 1 175 ? -10.142 4.671 22.266 1.00 96.50 175 ALA A O 1
ATOM 1359 N N . TYR A 1 176 ? -10.972 4.472 20.186 1.00 96.12 176 TYR A N 1
ATOM 1360 C CA . TYR A 1 176 ? -10.361 3.173 19.929 1.00 96.12 176 TYR A CA 1
ATOM 1361 C C . TYR A 1 176 ? -8.834 3.290 19.843 1.00 96.12 176 TYR A C 1
ATOM 1363 O O . TYR A 1 176 ? -8.138 2.583 20.576 1.00 96.12 176 TYR A O 1
ATOM 1371 N N . ILE A 1 177 ? -8.313 4.206 19.020 1.00 95.50 177 ILE A N 1
ATOM 1372 C CA . ILE A 1 177 ? -6.868 4.405 18.829 1.00 95.50 177 ILE A CA 1
ATOM 1373 C C . ILE A 1 177 ? -6.192 4.828 20.138 1.00 95.50 177 ILE A C 1
ATOM 1375 O O . ILE A 1 177 ? -5.193 4.222 20.523 1.00 95.50 177 ILE A O 1
ATOM 1379 N N . GLU A 1 178 ? -6.767 5.771 20.890 1.00 94.06 178 GLU A N 1
ATOM 1380 C CA . GLU A 1 178 ? -6.246 6.182 22.204 1.00 94.06 178 GLU A CA 1
ATOM 1381 C C . GLU A 1 178 ? -6.138 4.999 23.173 1.00 94.06 178 GLU A C 1
ATOM 1383 O O . GLU A 1 178 ? -5.128 4.816 23.863 1.00 94.06 178 GLU A O 1
ATOM 1388 N N . ARG A 1 179 ? -7.163 4.138 23.199 1.00 93.12 179 ARG A N 1
ATOM 1389 C CA . ARG A 1 179 ? -7.132 2.918 24.006 1.00 93.12 179 ARG A CA 1
ATOM 1390 C C . ARG A 1 179 ? -6.015 1.986 23.549 1.00 93.12 179 ARG A C 1
ATOM 1392 O O . ARG A 1 179 ? -5.339 1.419 24.408 1.00 93.12 179 ARG A O 1
ATOM 1399 N N . ARG A 1 180 ? -5.798 1.824 22.239 1.00 91.81 180 ARG A N 1
ATOM 1400 C CA . ARG A 1 180 ? -4.685 1.019 21.710 1.00 91.81 180 ARG A CA 1
ATOM 1401 C C . ARG A 1 180 ? -3.336 1.591 22.132 1.00 91.81 180 ARG A C 1
ATOM 1403 O O . ARG A 1 180 ? -2.535 0.841 22.685 1.00 91.81 180 ARG A O 1
ATOM 1410 N N . ALA A 1 181 ? -3.134 2.894 21.963 1.00 90.50 181 ALA A N 1
ATOM 1411 C CA . ALA A 1 181 ? -1.908 3.578 22.353 1.00 90.50 181 ALA A CA 1
ATOM 1412 C C . ALA A 1 181 ? -1.620 3.418 23.855 1.00 90.50 181 ALA A C 1
ATOM 1414 O O . ALA A 1 181 ? -0.499 3.107 24.243 1.00 90.50 181 ALA A O 1
ATOM 1415 N N . SER A 1 182 ? -2.643 3.503 24.716 1.00 89.19 182 SER A N 1
ATOM 1416 C CA . SER A 1 182 ? -2.482 3.337 26.172 1.00 89.19 182 SER A CA 1
ATOM 1417 C C . SER A 1 182 ? -1.964 1.957 26.615 1.00 89.19 182 SER A C 1
ATOM 1419 O O . SER A 1 182 ? -1.529 1.801 27.757 1.00 89.19 182 SER A O 1
ATOM 1421 N N . MET A 1 183 ? -2.013 0.952 25.733 1.00 87.69 183 MET A N 1
ATOM 1422 C CA . MET A 1 183 ? -1.487 -0.393 25.990 1.00 87.69 183 MET A CA 1
ATOM 1423 C C . MET A 1 183 ? -0.019 -0.559 25.559 1.00 87.69 183 MET A C 1
ATOM 1425 O O . MET A 1 183 ? 0.584 -1.592 25.863 1.00 87.69 183 MET A O 1
ATOM 1429 N N . ILE A 1 184 ? 0.563 0.432 24.877 1.00 86.56 184 ILE A N 1
ATOM 1430 C CA . ILE A 1 184 ? 1.969 0.437 24.461 1.00 86.56 184 ILE A CA 1
ATOM 1431 C C . ILE A 1 184 ? 2.844 0.683 25.692 1.00 86.56 184 ILE A C 1
ATOM 1433 O O . ILE A 1 184 ? 2.687 1.664 26.418 1.00 86.56 184 ILE A O 1
ATOM 1437 N N . SER A 1 185 ? 3.781 -0.231 25.940 1.00 86.00 185 SER A N 1
ATOM 1438 C CA . SER A 1 185 ? 4.585 -0.234 27.171 1.00 86.00 185 SER A CA 1
ATOM 1439 C C . SER A 1 185 ? 5.656 0.862 27.1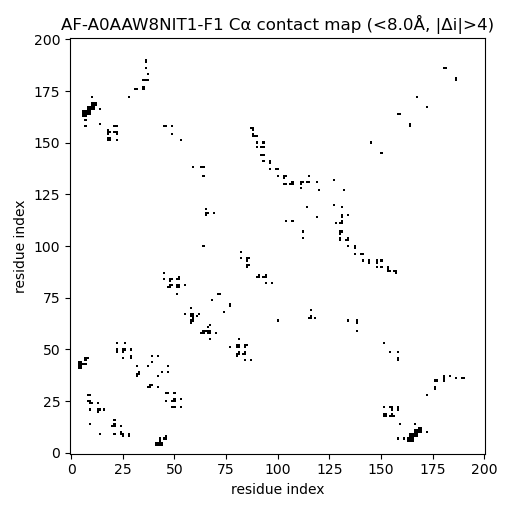91 1.00 86.00 185 SER A C 1
ATOM 1441 O O . SER A 1 185 ? 5.988 1.373 28.256 1.00 86.00 185 SER A O 1
ATOM 1443 N N . ASP A 1 186 ? 6.179 1.219 26.019 1.00 88.06 186 ASP A N 1
ATOM 1444 C CA . ASP A 1 186 ? 7.248 2.194 25.789 1.00 88.06 186 ASP A CA 1
ATOM 1445 C C . ASP A 1 186 ? 6.727 3.532 25.226 1.00 88.06 186 ASP A C 1
ATOM 1447 O O . ASP A 1 186 ? 7.508 4.336 24.727 1.00 88.06 186 ASP A O 1
ATOM 1451 N N . LEU A 1 187 ? 5.418 3.817 25.318 1.00 86.62 187 LEU A N 1
ATOM 1452 C CA . LEU A 1 187 ? 4.820 5.016 24.709 1.00 86.62 187 LEU A CA 1
ATOM 1453 C C . LEU A 1 187 ? 5.473 6.323 25.181 1.00 86.62 187 LEU A C 1
ATOM 1455 O O . LEU A 1 187 ? 5.725 7.207 24.369 1.00 86.62 187 LEU A O 1
ATOM 1459 N N . GLN A 1 188 ? 5.774 6.441 26.479 1.00 85.62 188 GLN A N 1
ATOM 1460 C CA . GLN A 1 188 ? 6.430 7.637 27.028 1.00 85.62 188 GLN A CA 1
ATOM 1461 C C . GLN A 1 188 ? 7.828 7.854 26.440 1.00 85.62 188 GLN A C 1
ATOM 1463 O O . GLN A 1 188 ? 8.227 8.994 26.217 1.00 85.62 188 GLN A O 1
ATOM 1468 N N . GLU A 1 189 ? 8.570 6.775 26.182 1.00 87.88 189 GLU A N 1
ATOM 1469 C CA . GLU A 1 189 ? 9.898 6.854 25.566 1.00 87.88 189 GLU A CA 1
ATOM 1470 C C . GLU A 1 189 ? 9.781 7.309 24.107 1.00 87.88 189 GLU A C 1
ATOM 1472 O O . GLU A 1 189 ? 10.510 8.207 23.690 1.00 87.88 189 GLU A O 1
ATOM 1477 N N . ARG A 1 190 ? 8.800 6.772 23.366 1.00 90.25 190 ARG A N 1
ATOM 1478 C CA . ARG A 1 190 ? 8.509 7.185 21.981 1.00 90.25 190 ARG A CA 1
ATOM 1479 C C . ARG A 1 190 ? 8.108 8.659 21.892 1.00 90.25 190 ARG A C 1
ATOM 1481 O O . ARG A 1 190 ? 8.599 9.368 21.023 1.00 90.25 190 ARG A O 1
ATOM 1488 N N . GLN A 1 191 ? 7.266 9.135 22.812 1.00 89.12 191 GLN A N 1
ATOM 1489 C CA . GLN A 1 191 ? 6.865 10.546 22.884 1.00 89.12 191 GLN A CA 1
ATOM 1490 C C . GLN A 1 191 ? 8.065 11.458 23.150 1.00 89.12 191 GLN A C 1
ATOM 1492 O O . GLN A 1 191 ? 8.257 12.439 22.441 1.00 89.12 191 GLN A O 1
ATOM 1497 N N . ALA A 1 192 ? 8.918 11.100 24.115 1.00 87.81 192 ALA A N 1
ATOM 1498 C CA . ALA A 1 192 ? 10.121 11.874 24.408 1.00 87.81 192 ALA A CA 1
ATOM 1499 C C . ALA A 1 192 ? 11.096 11.925 23.216 1.00 87.81 192 ALA A C 1
ATOM 1501 O O . ALA A 1 192 ? 11.745 12.952 22.995 1.00 87.81 192 ALA A O 1
ATOM 1502 N N . GLN A 1 193 ? 11.200 10.837 22.445 1.00 86.62 193 GLN A N 1
ATOM 1503 C CA . GLN A 1 193 ? 11.994 10.802 21.218 1.00 86.62 193 GLN A CA 1
ATOM 1504 C C . GLN A 1 193 ? 11.405 11.725 20.139 1.00 86.62 193 GLN A C 1
ATOM 1506 O O . GLN A 1 193 ? 12.127 12.581 19.631 1.00 86.62 193 GLN A O 1
ATOM 1511 N N . ALA A 1 194 ? 10.103 11.617 19.860 1.00 84.75 194 ALA A N 1
ATOM 1512 C CA . ALA A 1 194 ? 9.416 12.447 18.869 1.00 84.75 194 ALA A CA 1
ATOM 1513 C C . ALA A 1 194 ? 9.496 13.950 19.206 1.00 84.75 194 ALA A C 1
ATOM 1515 O O . ALA A 1 194 ? 9.787 14.772 18.337 1.00 84.75 194 ALA A O 1
ATOM 1516 N N . ASP A 1 195 ? 9.325 14.314 20.482 1.00 82.69 195 ASP A N 1
ATOM 1517 C CA . ASP A 1 195 ? 9.472 15.697 20.951 1.00 82.69 195 ASP A CA 1
ATOM 1518 C C . ASP A 1 195 ? 10.904 16.221 20.743 1.00 82.69 195 ASP A C 1
ATOM 1520 O O . ASP A 1 195 ? 11.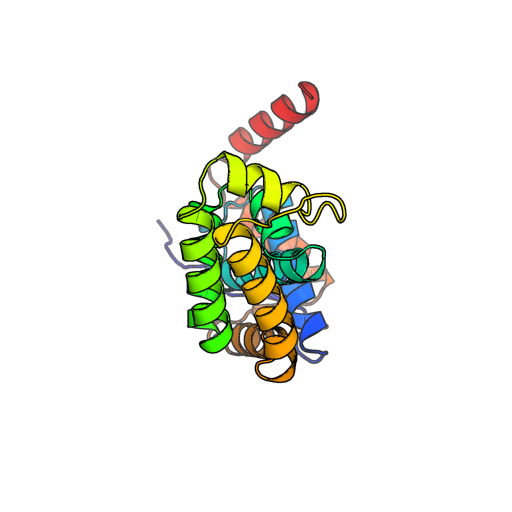109 17.383 20.389 1.00 82.69 195 ASP A O 1
ATOM 1524 N N . THR A 1 196 ? 11.911 15.366 20.947 1.00 82.19 196 THR A N 1
ATOM 1525 C CA . THR A 1 196 ? 13.322 15.732 20.747 1.00 82.19 196 THR A CA 1
ATOM 1526 C C . THR A 1 196 ? 13.632 15.967 19.269 1.00 82.19 196 THR A C 1
ATOM 1528 O O . THR A 1 196 ? 14.314 16.937 18.939 1.00 82.19 196 THR A O 1
ATOM 1531 N N . GLU A 1 197 ? 13.121 15.111 18.385 1.00 78.69 197 GLU A N 1
ATOM 1532 C CA . GLU A 1 197 ? 13.284 15.236 16.932 1.00 78.69 197 GLU A CA 1
ATOM 1533 C C . GLU A 1 197 ? 12.585 16.498 16.398 1.00 78.69 197 GLU A C 1
ATOM 1535 O O . GLU A 1 197 ? 13.173 17.232 15.606 1.00 78.69 197 GLU A O 1
ATOM 1540 N N . MET A 1 198 ? 11.398 16.835 16.916 1.00 72.56 198 MET A N 1
ATOM 1541 C CA . MET A 1 198 ? 10.656 18.044 16.535 1.00 72.56 198 MET A CA 1
ATOM 1542 C C . MET A 1 198 ? 11.323 19.350 16.997 1.00 72.56 198 MET A C 1
ATOM 1544 O O . MET A 1 198 ? 11.215 20.368 16.324 1.00 72.56 198 MET A O 1
ATOM 1548 N N . ILE A 1 199 ? 12.008 19.347 18.146 1.00 71.00 199 ILE A N 1
ATOM 1549 C CA . ILE A 1 199 ? 12.752 20.519 18.649 1.00 71.00 199 ILE A CA 1
ATOM 1550 C C . ILE A 1 199 ? 14.107 20.679 17.928 1.00 71.00 199 ILE A C 1
ATOM 1552 O O . ILE A 1 199 ? 14.698 21.761 17.956 1.00 71.00 199 ILE A O 1
ATOM 1556 N N . GLY A 1 200 ? 14.620 19.604 17.321 1.00 57.62 200 GLY A N 1
ATOM 1557 C CA . GLY A 1 200 ? 15.901 19.574 16.613 1.00 57.62 200 GLY A CA 1
ATOM 1558 C C . GLY A 1 200 ? 15.839 19.889 15.113 1.00 57.62 200 GLY A C 1
ATOM 1559 O O . GLY A 1 200 ? 16.897 20.170 14.545 1.00 57.62 200 GLY A O 1
ATOM 1560 N N . ALA A 1 201 ? 14.652 19.835 14.499 1.00 53.78 201 ALA A N 1
ATOM 1561 C CA . ALA A 1 201 ? 14.383 20.191 13.100 1.00 53.78 201 ALA A CA 1
ATOM 1562 C C . ALA A 1 201 ? 14.096 21.695 12.926 1.00 53.78 201 ALA A C 1
ATOM 1564 O O . ALA A 1 201 ? 14.519 22.253 11.887 1.00 53.78 201 ALA A O 1
#

Mean predicted aligned error: 5.1 Å

Solvent-accessible surface area (backbone atoms only — not comparable to full-atom values): 11169 Å² total; per-residue (Å²): 132,85,86,66,72,41,55,43,62,43,33,60,76,23,76,82,49,56,40,65,46,32,46,50,44,35,36,56,50,53,51,52,34,45,76,58,69,49,53,75,90,71,39,18,67,64,46,51,13,47,37,41,37,50,50,45,51,54,26,35,75,73,51,27,63,49,40,31,61,74,66,42,90,51,52,73,62,48,52,50,35,25,48,53,22,28,60,69,37,67,35,63,68,61,41,51,50,52,52,51,49,51,52,52,57,73,68,41,49,77,69,45,46,53,40,42,62,73,67,59,70,63,89,85,56,93,71,79,55,71,59,42,53,52,52,55,51,48,43,53,50,49,64,61,40,53,81,76,53,57,56,57,53,34,42,24,51,42,62,73,64,42,93,62,54,40,73,33,52,76,84,47,50,60,61,50,47,54,56,54,40,72,69,46,90,58,47,70,60,53,50,55,49,53,54,50,55,66,76,71,108

Secondary structure (DSSP, 8-state):
----PPPPEEEHHHHTS-HHHHHHHHHHHHHHHHHTT--GGGS-HHHHHHHHHHHHHHHHHHHHHHHHHHH-TTHHHHHHHHHHHHHHHT-HHHHHHHHHHHHHHHTS-HHHHHHHHTT---TT-S---HHHHHHHHHHHHHHHHHTT--HHHHHHHHHHT-TT-EEE-HHHHHHHHHHHHTT-TTHHHHHHHHHHHHHH-

pLDDT: mean 91.85, std 11.53, range [34.69, 98.81]